Protein AF-A0A0R3W1J1-F1 (afdb_monomer)

Organism: Taenia asiatica (NCBI:txid60517)

pLDDT: mean 71.53, std 24.75, range [26.42, 97.94]

Structure (mmCIF, N/CA/C/O backbone):
data_AF-A0A0R3W1J1-F1
#
_entry.id   AF-A0A0R3W1J1-F1
#
loop_
_atom_site.group_PDB
_atom_site.id
_atom_site.type_symbol
_atom_site.label_atom_id
_atom_site.label_alt_id
_atom_site.label_comp_id
_atom_site.label_asym_id
_atom_site.label_entity_id
_atom_site.label_seq_id
_atom_site.pdbx_PDB_ins_code
_atom_site.Cartn_x
_atom_site.Cartn_y
_atom_site.Cartn_z
_atom_site.occupancy
_atom_site.B_iso_or_equiv
_atom_site.auth_seq_id
_atom_site.auth_comp_id
_atom_site.auth_asym_id
_atom_site.auth_atom_id
_atom_site.pdbx_PDB_model_num
ATOM 1 N N . MET A 1 1 ? 14.215 -22.847 14.459 1.00 39.62 1 MET A N 1
ATOM 2 C CA . MET A 1 1 ? 13.166 -22.000 13.856 1.00 39.62 1 MET A CA 1
ATOM 3 C C . MET A 1 1 ? 13.368 -20.618 14.447 1.00 39.62 1 MET A C 1
ATOM 5 O O . MET A 1 1 ? 13.130 -20.454 15.635 1.00 39.62 1 MET A O 1
ATOM 9 N N . ASN A 1 2 ? 13.991 -19.703 13.702 1.00 39.44 2 ASN A N 1
ATOM 10 C CA . ASN A 1 2 ? 14.317 -18.377 14.232 1.00 39.44 2 ASN A CA 1
ATOM 11 C C . ASN A 1 2 ? 13.026 -17.574 14.402 1.00 39.44 2 ASN A C 1
ATOM 13 O O . ASN A 1 2 ? 12.175 -17.580 13.518 1.00 39.44 2 ASN A O 1
ATOM 17 N N . ASP A 1 3 ? 12.888 -16.933 15.555 1.00 49.09 3 ASP A N 1
ATOM 18 C CA . ASP A 1 3 ? 11.735 -16.127 15.939 1.00 49.09 3 ASP A CA 1
ATOM 19 C C . ASP A 1 3 ? 11.663 -14.859 15.065 1.00 49.09 3 ASP A C 1
ATOM 21 O O . ASP A 1 3 ? 12.337 -13.860 15.322 1.00 49.09 3 ASP A O 1
ATOM 25 N N . VAL A 1 4 ? 10.890 -14.928 13.973 1.00 55.78 4 VAL A N 1
ATOM 26 C CA . VAL A 1 4 ? 10.741 -13.858 12.964 1.00 55.78 4 VAL A CA 1
ATOM 27 C C . VAL A 1 4 ? 10.132 -12.578 13.567 1.00 55.78 4 VAL A C 1
ATOM 29 O O . VAL A 1 4 ? 10.281 -11.496 13.006 1.00 55.78 4 VAL A O 1
ATOM 32 N N . THR A 1 5 ? 9.530 -12.653 14.759 1.00 57.12 5 THR A N 1
ATOM 33 C CA . THR A 1 5 ? 8.876 -11.516 15.440 1.00 57.12 5 THR A CA 1
ATOM 34 C C . THR A 1 5 ? 9.832 -10.392 15.868 1.00 57.12 5 THR A C 1
ATOM 36 O O . THR A 1 5 ? 9.395 -9.306 16.252 1.00 57.12 5 THR A O 1
ATOM 39 N N . ARG A 1 6 ? 11.152 -10.617 15.794 1.00 61.59 6 ARG A N 1
ATOM 40 C CA . ARG A 1 6 ? 12.184 -9.612 16.111 1.00 61.59 6 ARG A CA 1
ATOM 41 C C . ARG A 1 6 ? 12.738 -8.867 14.897 1.00 61.59 6 ARG A C 1
ATOM 43 O O . ARG A 1 6 ? 13.588 -7.999 15.079 1.00 61.59 6 ARG A O 1
ATOM 50 N N . VAL A 1 7 ? 12.291 -9.195 13.687 1.00 75.94 7 VAL A N 1
ATOM 51 C CA . VAL A 1 7 ? 12.808 -8.586 12.457 1.00 75.94 7 VAL A CA 1
ATOM 52 C C . VAL A 1 7 ? 12.150 -7.225 12.235 1.00 75.94 7 VAL A C 1
ATOM 54 O O . VAL A 1 7 ? 10.923 -7.114 12.200 1.00 75.94 7 VAL A O 1
ATOM 57 N N . GLU A 1 8 ? 12.971 -6.184 12.102 1.00 80.12 8 GLU A N 1
ATOM 58 C CA . GLU A 1 8 ? 12.504 -4.854 11.711 1.00 80.12 8 GLU A CA 1
ATOM 59 C C . GLU A 1 8 ? 12.170 -4.830 10.213 1.00 80.12 8 GLU A C 1
ATOM 61 O O . GLU A 1 8 ? 12.942 -5.299 9.376 1.00 80.12 8 GLU A O 1
ATOM 66 N N . VAL A 1 9 ? 10.991 -4.304 9.891 1.00 81.00 9 VAL A N 1
ATOM 67 C CA . VAL A 1 9 ? 10.415 -4.288 8.537 1.00 81.00 9 VAL A CA 1
ATOM 68 C C . VAL A 1 9 ? 10.623 -2.943 7.867 1.00 81.00 9 VAL A C 1
ATOM 70 O O . VAL A 1 9 ? 10.836 -2.879 6.665 1.00 81.00 9 VAL A O 1
ATOM 73 N N . GLY A 1 10 ? 10.528 -1.858 8.630 1.00 88.88 10 GLY A N 1
ATOM 74 C CA . GLY A 1 10 ? 10.570 -0.521 8.064 1.00 88.88 10 GLY A CA 1
ATOM 75 C C . GLY A 1 10 ? 10.242 0.556 9.080 1.00 88.88 10 GLY A C 1
ATOM 76 O O . GLY A 1 10 ? 10.049 0.285 10.263 1.00 88.88 10 GLY A O 1
ATOM 77 N N . GLU A 1 11 ? 10.178 1.791 8.611 1.00 92.81 11 GLU A N 1
ATOM 78 C CA . GLU A 1 11 ? 9.813 2.968 9.394 1.00 92.81 11 GLU A CA 1
ATOM 79 C C . GLU A 1 11 ? 8.416 3.452 8.997 1.00 92.81 11 GLU A C 1
ATOM 81 O O . GLU A 1 11 ? 8.127 3.634 7.812 1.00 92.81 11 GLU A O 1
ATOM 86 N N . ALA A 1 12 ? 7.544 3.683 9.978 1.00 93.19 12 ALA A N 1
ATOM 87 C CA . ALA A 1 12 ? 6.243 4.299 9.755 1.00 93.19 12 ALA A CA 1
ATOM 88 C C . ALA A 1 12 ? 6.421 5.791 9.448 1.00 93.19 12 ALA A C 1
ATOM 90 O O . ALA A 1 12 ? 6.565 6.623 10.345 1.00 93.19 12 ALA A O 1
ATOM 91 N N . VAL A 1 13 ? 6.419 6.147 8.166 1.00 91.75 13 VAL A N 1
ATOM 92 C CA . VAL A 1 13 ? 6.641 7.529 7.721 1.00 91.75 13 VAL A CA 1
ATOM 93 C C . VAL A 1 13 ? 5.376 8.374 7.802 1.00 91.75 13 VAL A C 1
ATOM 95 O O . VAL A 1 13 ? 5.479 9.583 8.002 1.00 91.75 13 VAL A O 1
ATOM 98 N N . VAL A 1 14 ? 4.196 7.756 7.700 1.00 91.94 14 VAL A N 1
ATOM 99 C CA . VAL A 1 14 ? 2.891 8.421 7.833 1.00 91.94 14 VAL A CA 1
ATOM 100 C C . VAL A 1 14 ? 1.944 7.516 8.607 1.00 91.94 14 VAL A C 1
ATOM 102 O O . VAL A 1 14 ? 1.889 6.316 8.341 1.00 91.94 14 VAL A O 1
ATOM 105 N N . ILE A 1 15 ? 1.222 8.101 9.562 1.00 93.06 15 ILE A N 1
ATOM 106 C CA . ILE A 1 15 ? 0.177 7.468 10.368 1.00 93.06 15 ILE A CA 1
ATOM 107 C C . ILE A 1 15 ? -0.882 8.540 10.632 1.00 93.06 15 ILE A C 1
ATOM 109 O O . ILE A 1 15 ? -0.626 9.465 11.403 1.00 93.06 15 ILE A O 1
ATOM 113 N N . GLU A 1 16 ? -2.039 8.441 9.984 1.00 93.12 16 GLU A N 1
ATOM 114 C CA . GLU A 1 16 ? -3.084 9.463 10.084 1.00 93.12 16 GLU A CA 1
ATOM 115 C C . GLU A 1 16 ? -4.492 8.915 9.822 1.00 93.12 16 GLU A C 1
ATOM 117 O O . GLU A 1 16 ? -4.685 7.853 9.222 1.00 93.12 16 GLU A O 1
ATOM 122 N N . GLN A 1 17 ? -5.487 9.677 10.267 1.00 92.38 17 GLN A N 1
ATOM 123 C CA . GLN A 1 17 ? -6.845 9.595 9.749 1.00 92.38 17 GLN A CA 1
ATOM 124 C C . GLN A 1 17 ? -6.930 10.491 8.507 1.00 92.38 17 GLN A C 1
ATOM 126 O O . GLN A 1 17 ? -6.444 11.616 8.521 1.00 92.38 17 GLN A O 1
ATOM 131 N N . VAL A 1 18 ? -7.521 9.985 7.429 1.00 88.81 18 VAL A N 1
ATOM 132 C CA . VAL A 1 18 ? -7.631 10.695 6.152 1.00 88.81 18 VAL A CA 1
ATOM 133 C C . VAL A 1 18 ? -8.716 11.759 6.250 1.00 88.81 18 VAL A C 1
ATOM 135 O O . VAL A 1 18 ? -9.884 11.446 6.491 1.00 88.81 18 VAL A O 1
ATOM 138 N N . GLU A 1 19 ? -8.336 13.004 5.980 1.00 83.00 19 GLU A N 1
ATOM 139 C CA . GLU A 1 19 ? -9.240 14.149 5.920 1.00 83.00 19 GLU A CA 1
ATOM 140 C C . GLU A 1 19 ? -9.410 14.609 4.467 1.00 83.00 19 GLU A C 1
ATOM 142 O O . GLU A 1 19 ? -8.445 14.756 3.716 1.00 83.00 19 GLU A O 1
ATOM 147 N N . GLU A 1 20 ? -10.659 14.795 4.034 1.00 77.56 20 GLU A N 1
ATOM 148 C CA . GLU A 1 20 ? -11.014 15.353 2.718 1.00 77.56 20 GLU A CA 1
ATOM 149 C C . GLU A 1 20 ? -10.370 14.655 1.498 1.00 77.56 20 GLU A C 1
ATOM 151 O O . GLU A 1 20 ? -10.230 15.242 0.426 1.00 77.56 20 GLU A O 1
ATOM 156 N N . GLY A 1 21 ? -9.966 13.387 1.638 1.00 77.06 21 GLY A N 1
ATOM 157 C CA . GLY A 1 21 ? -9.314 12.615 0.573 1.00 77.06 21 GLY A CA 1
ATOM 158 C C . GLY A 1 21 ? -7.862 13.014 0.281 1.00 77.06 21 GLY A C 1
ATOM 159 O O . GLY A 1 21 ? -7.318 12.584 -0.743 1.00 77.06 21 GLY A O 1
ATOM 160 N N . HIS A 1 22 ? -7.236 13.804 1.155 1.00 80.50 22 HIS A N 1
ATOM 161 C CA . HIS A 1 22 ? -5.816 14.135 1.096 1.00 80.50 22 HIS A CA 1
ATOM 162 C C . HIS A 1 22 ? -5.007 13.155 1.946 1.00 80.50 22 HIS A C 1
ATOM 164 O O . HIS A 1 22 ? -5.416 12.773 3.037 1.00 80.50 22 HIS A O 1
ATOM 170 N N . LEU A 1 23 ? -3.864 12.739 1.412 1.00 84.31 23 LEU A N 1
ATOM 171 C CA . LEU A 1 23 ? -2.933 11.806 2.028 1.00 84.31 23 LEU A CA 1
ATOM 172 C C . LEU A 1 23 ? -1.607 12.528 2.224 1.00 84.31 23 LEU A C 1
ATOM 174 O O . LEU A 1 23 ? -0.993 12.976 1.248 1.00 84.31 23 LEU A O 1
ATOM 178 N N . GLU A 1 24 ? -1.159 12.656 3.467 1.00 87.69 24 GLU A N 1
ATOM 179 C CA . GLU A 1 24 ? 0.140 13.242 3.759 1.00 87.69 24 GLU A CA 1
ATOM 180 C C . GLU A 1 24 ? 1.247 12.318 3.233 1.00 87.69 24 GLU A C 1
ATOM 182 O O . GLU A 1 24 ? 1.254 11.122 3.480 1.00 87.69 24 GLU A O 1
ATOM 187 N N . GLN A 1 25 ? 2.216 12.846 2.493 1.00 83.06 25 GLN A N 1
ATOM 188 C CA . GLN A 1 25 ? 3.439 12.119 2.140 1.00 83.06 25 GLN A CA 1
ATOM 189 C C . GLN A 1 25 ? 4.494 12.306 3.226 1.00 83.06 25 GLN A C 1
ATOM 191 O O . GLN A 1 25 ? 5.104 11.359 3.719 1.00 83.06 25 GLN A O 1
ATOM 196 N N . VAL A 1 26 ? 4.707 13.571 3.574 1.00 79.75 26 VAL A N 1
ATOM 197 C CA . VAL A 1 26 ? 5.490 14.046 4.707 1.00 79.75 26 VAL A CA 1
ATOM 198 C C . VAL A 1 26 ? 4.884 15.360 5.186 1.00 79.75 26 VAL A C 1
ATOM 200 O O . VAL A 1 26 ? 4.100 15.972 4.463 1.00 79.75 26 VAL A O 1
ATOM 203 N N . LYS A 1 27 ? 5.290 15.843 6.361 1.00 78.44 27 LYS A N 1
ATOM 204 C CA . LYS A 1 27 ? 4.741 17.077 6.929 1.00 78.44 27 LYS A CA 1
ATOM 205 C C . LYS A 1 27 ? 4.785 18.233 5.917 1.00 78.44 27 LYS A C 1
ATOM 207 O O . LYS A 1 27 ? 5.863 18.689 5.542 1.00 78.44 27 LYS A O 1
ATOM 212 N N . GLY A 1 28 ? 3.608 18.712 5.511 1.00 74.31 28 GLY A N 1
ATOM 213 C CA . GLY A 1 28 ? 3.444 19.828 4.570 1.00 74.31 28 GLY A CA 1
ATOM 214 C C . GLY A 1 28 ? 3.422 19.459 3.080 1.00 74.31 28 GLY A C 1
ATOM 215 O O . GLY A 1 28 ? 3.222 20.349 2.257 1.00 74.31 28 GLY A O 1
ATOM 216 N N . LEU A 1 29 ? 3.584 18.182 2.717 1.00 79.50 29 LEU A N 1
ATOM 217 C CA . LEU A 1 29 ? 3.411 17.680 1.351 1.00 79.50 29 LEU A CA 1
ATOM 218 C C . LEU A 1 29 ? 2.366 16.569 1.339 1.00 79.50 29 LEU A C 1
ATOM 220 O O . LEU A 1 29 ? 2.526 15.561 2.021 1.00 79.50 29 LEU A O 1
ATOM 224 N N . ALA A 1 30 ? 1.328 16.736 0.527 1.00 82.38 30 ALA A N 1
ATOM 225 C CA . ALA A 1 30 ? 0.237 15.782 0.395 1.00 82.38 30 ALA A CA 1
ATOM 226 C C . ALA A 1 30 ? -0.089 15.505 -1.076 1.00 82.38 30 ALA A C 1
ATOM 228 O O . ALA A 1 30 ? 0.175 16.323 -1.964 1.00 82.38 30 ALA A O 1
ATOM 229 N N . TYR A 1 31 ? -0.701 14.350 -1.311 1.00 81.75 31 TYR A N 1
ATOM 230 C CA . TYR A 1 31 ? -1.267 13.923 -2.588 1.00 81.75 31 TYR A CA 1
ATOM 231 C C . TYR A 1 31 ? -2.696 13.418 -2.368 1.00 81.75 31 TYR A C 1
ATOM 233 O O . TYR A 1 31 ? -3.143 13.249 -1.238 1.00 81.75 31 TYR A O 1
ATOM 241 N N . THR A 1 32 ? -3.457 13.212 -3.439 1.00 83.75 32 THR A N 1
ATOM 242 C CA . THR A 1 32 ? -4.867 12.826 -3.309 1.00 83.75 32 THR A CA 1
ATOM 243 C C . THR A 1 32 ? -5.042 11.313 -3.324 1.00 83.75 32 THR A C 1
ATOM 245 O O . THR A 1 32 ? -4.310 10.580 -3.997 1.00 83.75 32 THR A O 1
ATOM 248 N N . LEU A 1 33 ? -6.088 10.841 -2.648 1.00 84.62 33 LEU A N 1
ATOM 249 C CA . LEU A 1 33 ? -6.517 9.446 -2.693 1.00 84.62 33 LEU A CA 1
ATOM 250 C C . LEU A 1 33 ? -6.769 8.977 -4.133 1.00 84.62 33 LEU A C 1
ATOM 252 O O . LEU A 1 33 ? -6.395 7.866 -4.502 1.00 84.62 33 LEU A O 1
ATOM 256 N N . ARG A 1 34 ? -7.345 9.853 -4.969 1.00 84.31 34 ARG A N 1
ATOM 257 C CA . ARG A 1 34 ? -7.571 9.593 -6.396 1.00 84.31 34 ARG A CA 1
ATOM 258 C C . ARG A 1 34 ? -6.264 9.475 -7.179 1.00 84.31 34 ARG A C 1
ATOM 260 O O . ARG A 1 34 ? -6.188 8.624 -8.057 1.00 84.31 34 ARG A O 1
ATOM 267 N N . ALA A 1 35 ? -5.243 10.276 -6.877 1.00 82.62 35 ALA A N 1
ATOM 268 C CA . ALA A 1 35 ? -3.940 10.152 -7.529 1.00 82.62 35 ALA A CA 1
ATOM 269 C C . ALA A 1 35 ? -3.250 8.827 -7.169 1.00 82.62 35 ALA A C 1
ATOM 271 O O . ALA A 1 35 ? -2.653 8.198 -8.041 1.00 82.62 35 ALA A O 1
ATOM 272 N N . LEU A 1 36 ? -3.377 8.367 -5.917 1.00 90.88 36 LEU A N 1
ATOM 273 C CA . LEU A 1 36 ? -2.778 7.110 -5.463 1.00 90.88 36 LEU A CA 1
ATOM 274 C C . LEU A 1 36 ? -3.545 5.878 -5.965 1.00 90.88 36 LEU A C 1
ATOM 276 O O . LEU A 1 36 ? -2.943 4.967 -6.529 1.00 90.88 36 LEU A O 1
ATOM 280 N N . LEU A 1 37 ? -4.862 5.830 -5.772 1.00 91.00 37 LEU A N 1
ATOM 281 C CA . LEU A 1 37 ? -5.674 4.638 -6.047 1.00 91.00 37 LEU A CA 1
ATOM 282 C C . LEU A 1 37 ? -6.317 4.646 -7.438 1.00 91.00 37 LEU A C 1
ATOM 284 O O . LEU A 1 37 ? -6.810 3.614 -7.890 1.00 91.00 37 LEU A O 1
ATOM 288 N N . GLY A 1 38 ? -6.308 5.783 -8.134 1.00 86.06 38 GLY A N 1
ATOM 289 C CA . GLY A 1 38 ? -7.099 6.015 -9.342 1.00 86.06 38 GLY A CA 1
ATOM 290 C C . GLY A 1 38 ? -8.598 6.194 -9.036 1.00 86.06 38 GLY A C 1
ATOM 291 O O . GLY A 1 38 ? -9.025 6.077 -7.885 1.00 86.06 38 GLY A O 1
ATOM 292 N N . PRO A 1 39 ? -9.430 6.467 -10.055 1.00 81.31 39 PRO A N 1
ATOM 293 C CA . PRO A 1 39 ? -10.886 6.540 -9.906 1.00 81.31 39 PRO A CA 1
ATOM 294 C C . PRO A 1 39 ? -11.457 5.196 -9.440 1.00 81.31 39 PRO A C 1
ATOM 296 O O . PRO A 1 39 ? -11.143 4.158 -10.029 1.00 81.31 39 PRO A O 1
ATOM 299 N N . HIS A 1 40 ? -12.265 5.176 -8.379 1.00 75.62 40 HIS A N 1
ATOM 300 C CA . HIS A 1 40 ? -12.803 3.923 -7.848 1.00 75.62 40 HIS A CA 1
ATOM 301 C C . HIS A 1 40 ? -14.181 4.104 -7.201 1.00 75.62 40 HIS A C 1
ATOM 303 O O . HIS A 1 40 ? -14.338 4.781 -6.183 1.00 75.62 40 HIS A O 1
ATOM 309 N N . GLY A 1 41 ? -15.185 3.405 -7.740 1.00 68.06 41 GLY A N 1
ATOM 310 C CA . GLY A 1 41 ? -16.596 3.596 -7.388 1.00 68.06 41 GLY A CA 1
ATOM 311 C C . GLY A 1 41 ? -16.980 3.278 -5.935 1.00 68.06 41 GLY A C 1
ATOM 312 O O . GLY A 1 41 ? -18.063 3.667 -5.498 1.00 68.06 41 GLY A O 1
ATOM 313 N N . ARG A 1 42 ? -16.138 2.575 -5.157 1.00 70.50 42 ARG A N 1
ATOM 314 C CA . ARG A 1 42 ? -16.365 2.394 -3.701 1.00 70.50 42 ARG A CA 1
ATOM 315 C C . ARG A 1 42 ? -16.012 3.636 -2.883 1.00 70.50 42 ARG A C 1
ATOM 317 O O . ARG A 1 42 ? -16.561 3.809 -1.801 1.00 70.50 42 ARG A O 1
ATOM 324 N N . LEU A 1 43 ? -15.123 4.475 -3.407 1.00 65.81 43 LEU A N 1
ATOM 325 C CA . LEU A 1 43 ? -14.722 5.741 -2.798 1.00 65.81 43 LEU A CA 1
ATOM 326 C C . LEU A 1 43 ? -15.592 6.899 -3.304 1.00 65.81 43 LEU A C 1
ATOM 328 O O . LEU A 1 43 ? -15.790 7.865 -2.584 1.00 65.81 43 LEU A O 1
ATOM 332 N N . GLU A 1 44 ? -16.172 6.772 -4.502 1.00 57.38 44 GLU A N 1
ATOM 333 C CA . GLU A 1 44 ? -17.059 7.788 -5.090 1.00 57.38 44 GLU A CA 1
ATOM 334 C C . GLU A 1 44 ? -18.515 7.693 -4.602 1.00 57.38 44 GLU A C 1
ATOM 336 O O . GLU A 1 44 ? -19.196 8.710 -4.509 1.00 57.38 44 GLU A O 1
ATOM 341 N N . ARG A 1 45 ? -19.016 6.489 -4.274 1.00 47.41 45 ARG A N 1
ATOM 342 C CA . ARG A 1 45 ? -20.419 6.286 -3.851 1.00 47.41 45 ARG A CA 1
ATOM 343 C C . ARG A 1 45 ? -20.723 6.691 -2.411 1.00 47.41 45 ARG A C 1
ATOM 345 O O . ARG A 1 45 ? -21.894 6.801 -2.056 1.00 47.41 45 ARG A O 1
ATOM 352 N N . ARG A 1 46 ? -19.710 6.895 -1.567 1.00 48.09 46 ARG A N 1
ATOM 353 C CA . ARG A 1 46 ? -19.928 7.341 -0.189 1.00 48.09 46 ARG A CA 1
ATOM 354 C C . ARG A 1 46 ? -19.875 8.865 -0.143 1.00 48.09 46 ARG A C 1
ATOM 356 O O . ARG A 1 46 ? -18.813 9.434 0.057 1.00 48.09 46 ARG A O 1
ATOM 363 N N . HIS A 1 47 ? -21.042 9.503 -0.237 1.00 39.62 47 HIS A N 1
ATOM 364 C CA . HIS A 1 47 ? -21.243 10.898 0.191 1.00 39.62 47 HIS A CA 1
ATOM 365 C C . HIS A 1 47 ? -20.925 11.128 1.689 1.00 39.62 47 HIS A C 1
ATOM 367 O O . HIS A 1 47 ? -20.935 12.269 2.140 1.00 39.62 47 HIS A O 1
ATOM 373 N N . ASP A 1 48 ? -20.641 10.050 2.429 1.00 36.47 48 ASP A N 1
ATOM 374 C CA . ASP A 1 48 ? -20.381 10.003 3.872 1.00 36.47 48 ASP A CA 1
ATOM 375 C C . ASP A 1 48 ? -18.893 9.794 4.233 1.00 36.47 48 ASP A C 1
ATOM 377 O O . ASP A 1 48 ? -18.485 9.901 5.383 1.00 36.47 48 ASP A O 1
ATOM 381 N N . LEU A 1 49 ? -18.039 9.542 3.235 1.00 42.94 49 LEU A N 1
ATOM 382 C CA . LEU A 1 49 ? -16.614 9.841 3.359 1.00 42.94 49 LEU A CA 1
ATOM 383 C C . LEU A 1 49 ? -16.491 11.263 2.832 1.00 42.94 49 LEU A C 1
ATOM 385 O O . LEU A 1 49 ? -16.833 11.502 1.678 1.00 42.94 49 LEU A O 1
ATOM 389 N N . SER A 1 50 ? -16.072 12.215 3.656 1.00 35.53 50 SER A N 1
ATOM 390 C CA . SER A 1 50 ? -16.028 13.651 3.357 1.00 35.53 50 SER A CA 1
ATOM 391 C C . SER A 1 50 ? -15.041 14.048 2.243 1.00 35.53 50 SER A C 1
ATOM 393 O O . SER A 1 50 ? -14.377 15.070 2.331 1.00 35.53 50 SER A O 1
ATOM 395 N N . VAL A 1 51 ? -14.957 13.306 1.140 1.00 38.00 51 VAL A N 1
ATOM 396 C CA . VAL A 1 51 ? -14.295 13.716 -0.097 1.00 38.00 51 VAL A CA 1
ATOM 397 C C . VAL A 1 51 ? -15.226 14.689 -0.824 1.00 38.00 51 VAL A C 1
ATOM 399 O O . VAL A 1 51 ? -15.807 14.399 -1.872 1.00 38.00 51 VAL A O 1
ATOM 402 N N . ARG A 1 52 ? -15.419 15.879 -0.245 1.00 30.62 52 ARG A N 1
ATOM 403 C CA . ARG A 1 52 ? -15.920 17.016 -1.021 1.00 30.62 52 ARG A CA 1
ATOM 404 C C . ARG A 1 52 ? -14.920 17.242 -2.156 1.00 30.62 52 ARG A C 1
ATOM 406 O O . ARG A 1 52 ? -13.716 17.166 -1.940 1.00 30.62 52 ARG A O 1
ATOM 413 N N . ARG A 1 53 ? -15.399 17.496 -3.381 1.00 33.50 53 ARG A N 1
ATOM 414 C CA . ARG A 1 53 ? -14.529 17.998 -4.457 1.00 33.50 53 ARG A CA 1
ATOM 415 C C . ARG A 1 53 ? -13.877 19.281 -3.948 1.00 33.50 53 ARG A C 1
ATOM 417 O O . ARG A 1 53 ? -14.543 20.311 -3.882 1.00 33.50 53 ARG A O 1
ATOM 424 N N . VAL A 1 54 ? -12.607 19.208 -3.577 1.00 30.19 54 VAL A N 1
ATOM 425 C CA . VAL A 1 54 ? -11.806 20.368 -3.194 1.00 30.19 54 VAL A CA 1
ATOM 426 C C . VAL A 1 54 ? -10.826 20.651 -4.322 1.00 30.19 54 VAL A C 1
ATOM 428 O O . VAL A 1 54 ? -10.253 19.741 -4.921 1.00 30.19 54 VAL A O 1
ATOM 431 N N . ALA A 1 55 ? -10.708 21.935 -4.651 1.00 27.97 55 ALA A N 1
ATOM 432 C CA . ALA A 1 55 ? -9.813 22.445 -5.670 1.00 27.97 55 ALA A CA 1
ATOM 433 C C . ALA A 1 55 ? -8.366 22.056 -5.336 1.00 27.97 55 ALA A C 1
ATOM 435 O O . ALA A 1 55 ? -7.786 22.535 -4.365 1.00 27.97 55 ALA A O 1
ATOM 436 N N . THR A 1 56 ? -7.784 21.185 -6.153 1.00 32.72 56 THR A N 1
ATOM 437 C CA . THR A 1 56 ? -6.357 20.876 -6.111 1.00 32.72 56 THR A CA 1
ATOM 438 C C . THR A 1 56 ? -5.559 22.138 -6.433 1.00 32.72 56 THR A C 1
ATOM 440 O O . THR A 1 56 ? -5.843 22.810 -7.429 1.00 32.72 56 THR A O 1
ATOM 443 N N . LEU A 1 57 ? -4.509 22.432 -5.660 1.00 28.89 57 LEU A N 1
ATOM 444 C CA . LEU A 1 57 ? -3.394 23.213 -6.199 1.00 28.89 57 LEU A CA 1
ATOM 445 C C . LEU A 1 57 ? -2.884 22.456 -7.433 1.00 28.89 57 LEU A C 1
ATOM 447 O O . LEU A 1 57 ? -2.596 21.264 -7.306 1.00 28.89 57 LEU A O 1
ATOM 451 N N . PRO A 1 58 ? -2.811 23.086 -8.616 1.00 28.94 58 PRO A N 1
ATOM 452 C CA . PRO A 1 58 ? -2.501 22.371 -9.841 1.00 28.94 58 PRO A CA 1
ATOM 453 C C . PRO A 1 58 ? -1.084 21.812 -9.749 1.00 28.94 58 PRO A C 1
ATOM 455 O O . PRO A 1 58 ? -0.096 22.545 -9.850 1.00 28.94 58 PRO A O 1
ATOM 458 N N . SER A 1 59 ? -0.972 20.497 -9.567 1.00 32.94 59 SER A N 1
ATOM 459 C CA . SER A 1 59 ? 0.266 19.820 -9.905 1.00 32.94 59 SER A CA 1
ATOM 460 C C . SER A 1 59 ? 0.382 19.844 -11.431 1.00 32.94 59 SER A C 1
ATOM 462 O O . SER A 1 59 ? -0.605 19.682 -12.149 1.00 32.94 59 SER A O 1
ATOM 464 N N . ARG A 1 60 ? 1.595 20.031 -11.964 1.00 31.69 60 ARG A N 1
ATOM 465 C CA . ARG A 1 60 ? 1.858 19.925 -13.414 1.00 31.69 60 ARG A CA 1
ATOM 466 C C . ARG A 1 60 ? 1.382 18.592 -14.019 1.00 31.69 60 ARG A C 1
ATOM 468 O O . ARG A 1 60 ? 1.251 18.502 -15.233 1.00 31.69 60 ARG A O 1
ATOM 475 N N . LEU A 1 61 ? 1.147 17.577 -13.184 1.00 35.66 61 LEU A N 1
ATOM 476 C CA . LEU A 1 61 ? 0.629 16.271 -13.571 1.00 35.66 61 LEU A CA 1
ATOM 477 C C . LEU A 1 61 ? -0.895 16.305 -13.797 1.00 35.66 61 LEU A C 1
ATOM 479 O O . LEU A 1 61 ? -1.354 15.738 -14.780 1.00 35.66 61 LEU A O 1
ATOM 483 N N . ASP A 1 62 ? -1.661 17.042 -12.982 1.00 34.06 62 ASP A N 1
ATOM 484 C CA . ASP A 1 62 ? -3.115 17.226 -13.167 1.00 34.06 62 ASP A CA 1
ATOM 485 C C . ASP A 1 62 ? -3.453 17.972 -14.461 1.00 34.06 62 ASP A C 1
ATOM 487 O O . ASP A 1 62 ? -4.512 17.773 -15.051 1.00 34.06 62 ASP A O 1
ATOM 491 N N . THR A 1 63 ? -2.540 18.828 -14.931 1.00 35.50 63 THR A N 1
ATOM 492 C CA . THR A 1 63 ? -2.735 19.583 -16.177 1.00 35.50 63 THR A CA 1
ATOM 493 C C . THR A 1 63 ? -2.677 18.685 -17.417 1.00 35.50 63 THR A C 1
ATOM 495 O O . THR A 1 63 ? -3.278 19.029 -18.426 1.00 35.50 63 THR A O 1
ATOM 498 N N . LEU A 1 64 ? -2.000 17.531 -17.345 1.00 32.34 64 LEU A N 1
ATOM 499 C CA . LEU A 1 64 ? -1.836 16.610 -18.477 1.00 32.34 64 LEU A CA 1
ATOM 500 C C . LEU A 1 64 ? -3.002 15.621 -18.644 1.00 32.34 64 LEU A C 1
ATOM 502 O O . LEU A 1 64 ? -3.131 15.032 -19.707 1.00 32.34 64 LEU A O 1
ATOM 506 N N . TYR A 1 65 ? -3.855 15.450 -17.629 1.00 31.39 65 TYR A N 1
ATOM 507 C CA . TYR A 1 65 ? -5.010 14.535 -17.665 1.00 31.39 65 TYR A CA 1
ATOM 508 C C . TYR A 1 65 ? -6.358 15.255 -17.825 1.00 31.39 65 TYR A C 1
ATOM 510 O O . TYR A 1 65 ? -7.417 14.643 -17.705 1.00 31.39 65 TYR A O 1
ATOM 518 N N . ARG A 1 66 ? -6.339 16.574 -18.050 1.00 37.81 66 ARG A N 1
ATOM 519 C CA . ARG A 1 66 ? -7.545 17.409 -18.114 1.00 37.81 66 ARG A CA 1
ATOM 520 C C . ARG A 1 66 ? -8.222 17.399 -19.496 1.00 37.81 66 ARG A C 1
ATOM 522 O O . ARG A 1 66 ? -9.339 17.890 -19.597 1.00 37.81 66 ARG A O 1
ATOM 529 N N . GLU A 1 67 ? -7.587 16.861 -20.538 1.00 30.80 67 GLU A N 1
ATOM 530 C CA . GLU A 1 67 ? -8.059 17.034 -21.924 1.00 30.80 67 GLU A CA 1
ATOM 531 C C . GLU A 1 67 ? -9.170 16.060 -22.377 1.00 30.80 67 GLU A C 1
ATOM 533 O O . GLU A 1 67 ? -9.838 16.369 -23.357 1.00 30.80 67 GLU A O 1
ATOM 538 N N . ASP A 1 68 ? -9.480 14.982 -21.640 1.00 29.75 68 ASP A N 1
ATOM 539 C CA . ASP A 1 68 ? -10.399 13.928 -22.134 1.00 29.75 68 ASP A CA 1
ATOM 540 C C . ASP A 1 68 ? -11.726 13.751 -21.362 1.00 29.75 68 ASP A C 1
ATOM 542 O O . ASP A 1 68 ? -12.439 12.768 -21.568 1.00 29.75 68 ASP A O 1
ATOM 546 N N . ALA A 1 69 ? -12.113 14.671 -20.471 1.00 38.81 69 ALA A N 1
ATOM 547 C CA . ALA A 1 69 ? -13.284 14.461 -19.605 1.00 38.81 69 ALA A CA 1
ATOM 548 C C . ALA A 1 69 ? -14.253 15.652 -19.519 1.00 38.81 69 ALA A C 1
ATOM 550 O O . ALA A 1 69 ? -14.578 16.111 -18.426 1.00 38.81 69 ALA A O 1
ATOM 551 N N . GLU A 1 70 ? -14.777 16.112 -20.658 1.00 32.69 70 GLU A N 1
ATOM 552 C CA . GLU A 1 70 ? -15.989 16.946 -20.704 1.00 32.69 70 GLU A CA 1
ATOM 553 C C . GLU A 1 70 ? -16.964 16.434 -21.778 1.00 32.69 70 GLU A C 1
ATOM 555 O O . GLU A 1 70 ? -16.927 16.858 -22.929 1.00 32.69 70 GLU A O 1
ATOM 560 N N . VAL A 1 71 ? -17.877 15.535 -21.390 1.00 30.88 71 VAL A N 1
ATOM 561 C CA . VAL A 1 71 ? -19.178 15.365 -22.062 1.00 30.88 71 VAL A CA 1
ATOM 562 C C . VAL A 1 71 ? -20.248 15.151 -20.987 1.00 30.88 71 VAL A C 1
ATOM 564 O O . VAL A 1 71 ? -20.451 14.044 -20.491 1.00 30.88 71 VAL A O 1
ATOM 567 N N . GLU A 1 72 ? -20.932 16.232 -20.609 1.00 34.38 72 GLU A N 1
ATOM 568 C CA . GLU A 1 72 ? -22.197 16.175 -19.874 1.00 34.38 72 GLU A CA 1
ATOM 569 C C . GLU A 1 72 ? -23.338 15.877 -20.856 1.00 34.38 72 GLU A C 1
ATOM 571 O O . GLU A 1 72 ? -23.574 16.633 -21.797 1.00 34.38 72 GLU A O 1
ATOM 576 N N . VAL A 1 73 ? -24.101 14.808 -20.614 1.00 31.19 73 VAL A N 1
ATOM 577 C CA . VAL A 1 73 ? -25.452 14.665 -21.173 1.00 31.19 73 VAL A CA 1
ATOM 578 C C . VAL A 1 73 ? -26.417 14.489 -20.011 1.00 31.19 73 VAL A C 1
ATOM 580 O O . VAL A 1 73 ? -26.411 13.477 -19.312 1.00 31.19 73 VAL A O 1
ATOM 583 N N . GLY A 1 74 ? -27.227 15.525 -19.794 1.00 34.69 74 GLY A N 1
ATOM 584 C CA . GLY A 1 74 ? -28.267 15.563 -18.779 1.00 34.69 74 GLY A CA 1
ATOM 585 C C . GLY A 1 74 ? -29.369 14.540 -19.047 1.00 34.69 74 GLY A C 1
ATOM 586 O O . GLY A 1 74 ? -29.952 14.492 -20.128 1.00 34.69 74 GLY A O 1
ATOM 587 N N . GLY A 1 75 ? -29.687 13.755 -18.022 1.00 28.67 75 GLY A N 1
ATOM 588 C CA . GLY A 1 75 ? -30.827 12.850 -17.994 1.00 28.67 75 GLY A CA 1
ATOM 589 C C . GLY A 1 75 ? -31.374 12.763 -16.576 1.00 28.67 75 GLY A C 1
ATOM 590 O O . GLY A 1 75 ? -30.768 12.149 -15.704 1.00 28.67 75 GLY A O 1
ATOM 591 N N . SER A 1 76 ? -32.516 13.409 -16.341 1.00 37.00 76 SER A N 1
ATOM 592 C CA . SER A 1 76 ? -33.274 13.310 -15.093 1.00 37.00 76 SER A CA 1
ATOM 593 C C . SER A 1 76 ? -33.705 11.857 -14.870 1.00 37.00 76 SER A C 1
ATOM 595 O O . SER A 1 76 ? -34.477 11.315 -15.661 1.00 37.00 76 SER A O 1
ATOM 597 N N . SER A 1 77 ? -33.220 11.215 -13.804 1.00 29.95 77 SER A N 1
ATOM 598 C CA . SER A 1 77 ? -33.763 9.940 -13.330 1.00 29.95 77 SER A CA 1
ATOM 599 C C . SER A 1 77 ? -34.019 10.021 -11.827 1.00 29.95 77 SER A C 1
ATOM 601 O O . SER A 1 77 ? -33.174 10.453 -11.046 1.00 29.95 77 SER A O 1
ATOM 603 N N . ARG A 1 78 ? -35.256 9.690 -11.448 1.00 29.72 78 ARG A N 1
ATOM 604 C CA . ARG A 1 78 ? -35.751 9.672 -10.070 1.00 29.72 78 ARG A CA 1
ATOM 605 C C . ARG A 1 78 ? -34.913 8.716 -9.221 1.00 29.72 78 ARG A C 1
ATOM 607 O O . ARG A 1 78 ? -34.820 7.534 -9.541 1.00 29.72 78 ARG A O 1
ATOM 614 N N . SER A 1 79 ? -34.384 9.221 -8.113 1.00 29.56 79 SER A N 1
ATOM 615 C CA . SER A 1 79 ? -33.751 8.430 -7.060 1.00 29.56 79 SER A CA 1
ATOM 616 C C . SER A 1 79 ? -34.758 7.433 -6.461 1.00 29.56 79 SER A C 1
ATOM 618 O O . SER A 1 79 ? -35.887 7.840 -6.162 1.00 29.56 79 SER A O 1
ATOM 620 N N . PRO A 1 80 ? -34.399 6.154 -6.250 1.00 33.72 80 PRO A N 1
A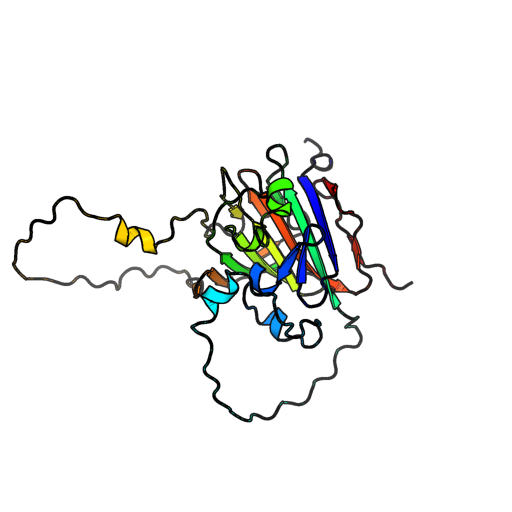TOM 621 C CA . PRO A 1 80 ? -35.195 5.266 -5.409 1.00 33.72 80 PRO A CA 1
ATOM 622 C C . PRO A 1 80 ? -35.092 5.704 -3.933 1.00 33.72 80 PRO A C 1
ATOM 624 O O . PRO A 1 80 ? -34.129 6.385 -3.564 1.00 33.72 80 PRO A O 1
ATOM 627 N N . PRO A 1 81 ? -36.081 5.358 -3.087 1.00 31.69 81 PRO A N 1
ATOM 628 C CA . PRO A 1 81 ? -36.109 5.783 -1.692 1.00 31.69 81 PRO A CA 1
ATOM 629 C C . PRO A 1 81 ? -34.922 5.192 -0.926 1.00 31.69 81 PRO A C 1
ATOM 631 O O . PRO A 1 81 ? -34.586 4.018 -1.092 1.00 31.69 81 PRO A O 1
ATOM 634 N N . ALA A 1 82 ? -34.291 6.029 -0.102 1.00 36.56 82 ALA A N 1
ATOM 635 C CA . ALA A 1 82 ? -33.207 5.643 0.787 1.00 36.56 82 ALA A CA 1
ATOM 636 C C . ALA A 1 82 ? -33.667 4.492 1.695 1.00 36.56 82 ALA A C 1
ATOM 638 O O . ALA A 1 82 ? -34.637 4.638 2.436 1.00 36.56 82 ALA A O 1
ATOM 639 N N . GLN A 1 83 ? -32.988 3.347 1.615 1.00 40.31 83 GLN A N 1
ATOM 640 C CA . GLN A 1 83 ? -33.098 2.321 2.646 1.00 40.31 83 GLN A CA 1
ATOM 641 C C . GLN A 1 83 ? -32.445 2.879 3.915 1.00 40.31 83 GLN A C 1
ATOM 643 O O . GLN A 1 83 ? -31.294 3.313 3.868 1.00 40.31 83 GLN A O 1
ATOM 648 N N . GLU A 1 84 ? -33.205 2.916 5.010 1.00 38.72 84 GLU A N 1
ATOM 649 C CA . GLU A 1 84 ? -32.724 3.286 6.343 1.00 38.72 84 GLU A CA 1
ATOM 650 C C . GLU A 1 84 ? -31.499 2.433 6.699 1.00 38.72 84 GLU A C 1
ATOM 652 O O . GLU A 1 84 ? -31.536 1.204 6.616 1.00 38.72 84 GLU A O 1
ATOM 657 N N . GLY A 1 85 ? -30.388 3.108 7.003 1.00 40.44 85 GLY A N 1
ATOM 658 C CA . GLY A 1 85 ? -29.114 2.478 7.327 1.00 40.44 85 GLY A CA 1
ATOM 659 C C . GLY A 1 85 ? -29.178 1.701 8.640 1.00 40.44 85 GLY A C 1
ATOM 660 O O . GLY A 1 85 ? -29.862 2.100 9.580 1.00 40.44 85 GLY A O 1
ATOM 661 N N . ASP A 1 86 ? -28.449 0.589 8.675 1.00 40.94 86 ASP A N 1
ATOM 662 C CA . ASP A 1 86 ? -28.244 -0.253 9.852 1.00 40.94 86 ASP A CA 1
ATOM 663 C C . ASP A 1 86 ? -27.669 0.587 11.020 1.00 40.94 86 ASP A C 1
ATOM 665 O O . ASP A 1 86 ? -26.675 1.291 10.810 1.00 40.94 86 ASP A O 1
ATOM 669 N N . PRO A 1 87 ? -28.261 0.559 12.231 1.00 41.75 87 PRO A N 1
ATOM 670 C CA . PRO A 1 87 ? -27.819 1.351 13.387 1.00 41.75 87 PRO A CA 1
ATOM 671 C C . PRO A 1 87 ? -26.384 1.074 13.881 1.00 41.75 87 PRO A C 1
ATOM 673 O O . PRO A 1 87 ? -25.918 1.795 14.760 1.00 41.75 87 PRO A O 1
ATOM 676 N N . ASP A 1 88 ? -25.679 0.083 13.321 1.00 46.28 88 ASP A N 1
ATOM 677 C CA . ASP A 1 88 ? -24.271 -0.242 13.615 1.00 46.28 88 ASP A CA 1
ATOM 678 C C . ASP A 1 88 ? -23.259 0.383 12.614 1.00 46.28 88 ASP A C 1
ATOM 680 O O . ASP A 1 88 ? -22.057 0.113 12.661 1.00 46.28 88 ASP A O 1
ATOM 684 N N . GLU A 1 89 ? -23.698 1.260 11.695 1.00 52.81 89 GLU A N 1
ATOM 685 C CA . GLU A 1 89 ? -22.801 2.164 10.940 1.00 52.81 89 GLU A CA 1
ATOM 686 C C . GLU A 1 89 ? -22.280 3.280 11.867 1.00 52.81 89 GLU A C 1
ATOM 688 O O . GLU A 1 89 ? -22.557 4.468 11.697 1.00 52.81 89 GLU A O 1
ATOM 693 N N . ALA A 1 90 ? -21.491 2.902 12.877 1.00 54.81 90 ALA A N 1
ATOM 694 C CA . ALA A 1 90 ? -20.590 3.836 13.536 1.00 54.81 90 ALA A CA 1
ATOM 695 C C . ALA A 1 90 ? -19.783 4.551 12.446 1.00 54.81 90 ALA A C 1
ATOM 697 O O . ALA A 1 90 ? -19.194 3.871 11.605 1.00 54.81 90 ALA A O 1
ATOM 698 N N . ALA A 1 91 ? -19.770 5.890 12.448 1.00 66.69 91 ALA A N 1
ATOM 699 C CA . ALA A 1 91 ? -19.133 6.701 11.409 1.00 66.69 91 ALA A CA 1
ATOM 700 C C . ALA A 1 91 ? -17.752 6.129 11.039 1.00 66.69 91 ALA A C 1
ATOM 702 O O . ALA A 1 91 ? -16.807 6.158 11.835 1.00 66.69 91 ALA A O 1
ATOM 703 N N . LYS A 1 92 ? -17.659 5.525 9.850 1.00 79.88 92 LYS A N 1
ATOM 704 C CA . LYS A 1 92 ? -16.437 4.865 9.386 1.00 79.88 92 LYS A CA 1
ATOM 705 C C . LYS A 1 92 ? -15.504 5.918 8.820 1.00 79.88 92 LYS A C 1
ATOM 707 O O . LYS A 1 92 ? -15.831 6.595 7.847 1.00 79.88 92 LYS A O 1
ATOM 712 N N . CYS A 1 93 ? -14.320 6.018 9.398 1.00 88.88 93 CYS A N 1
ATOM 713 C CA . CYS A 1 93 ? -13.264 6.898 8.930 1.00 88.88 93 CYS A CA 1
ATOM 714 C C . CYS A 1 93 ? -12.284 6.119 8.048 1.00 88.88 93 CYS A C 1
ATOM 716 O O . CYS A 1 93 ? -12.122 4.905 8.190 1.00 88.88 93 CYS A O 1
ATOM 718 N N . LEU A 1 94 ? -11.626 6.818 7.125 1.00 92.06 94 LEU A N 1
ATOM 719 C CA . LEU A 1 94 ? -10.486 6.273 6.395 1.00 92.06 94 LEU A CA 1
ATOM 720 C C . LEU A 1 94 ? -9.205 6.574 7.163 1.00 92.06 94 LEU A C 1
ATOM 722 O O . LEU A 1 94 ? -9.034 7.669 7.687 1.00 92.06 94 LEU A O 1
ATOM 726 N N . TYR A 1 95 ? -8.294 5.615 7.182 1.00 94.38 95 TYR A N 1
ATOM 727 C CA . TYR A 1 95 ? -6.984 5.734 7.801 1.00 94.38 95 TYR A CA 1
ATOM 728 C C . TYR A 1 95 ? -5.901 5.451 6.770 1.00 94.38 95 TYR A C 1
ATOM 730 O O . TYR A 1 95 ? -6.088 4.630 5.866 1.00 94.38 95 TYR A O 1
ATOM 738 N N . HIS A 1 96 ? -4.774 6.138 6.921 1.00 95.06 96 HIS A N 1
ATOM 739 C CA . HIS A 1 96 ? -3.624 6.056 6.041 1.00 95.06 96 HIS A CA 1
ATOM 740 C C . HIS A 1 96 ? -2.365 5.742 6.848 1.00 95.06 96 HIS A C 1
ATOM 742 O O . HIS A 1 96 ? -2.059 6.380 7.857 1.00 95.06 96 HIS A O 1
ATOM 748 N N . CYS A 1 97 ? -1.635 4.727 6.396 1.00 95.75 97 CYS A N 1
ATOM 749 C CA . CYS A 1 97 ? -0.339 4.353 6.937 1.00 95.75 97 CYS A CA 1
ATOM 750 C C . CYS A 1 97 ? 0.642 4.123 5.789 1.00 95.75 97 CYS A C 1
ATOM 752 O O . CYS A 1 97 ? 0.366 3.316 4.905 1.00 95.75 97 CYS A O 1
ATOM 754 N N . ALA A 1 98 ? 1.789 4.795 5.817 1.00 95.50 98 ALA A N 1
ATOM 755 C CA . ALA A 1 98 ? 2.884 4.541 4.890 1.00 95.50 98 ALA A CA 1
ATOM 756 C C . ALA A 1 98 ? 4.102 4.030 5.662 1.00 95.50 98 ALA A C 1
ATOM 758 O O . ALA A 1 98 ? 4.531 4.640 6.644 1.00 95.50 98 ALA A O 1
ATOM 759 N N . ILE A 1 99 ? 4.654 2.907 5.210 1.00 95.06 99 ILE A N 1
ATOM 760 C CA . ILE A 1 99 ? 5.812 2.238 5.799 1.00 95.06 99 ILE A CA 1
ATOM 761 C C . ILE A 1 99 ? 6.918 2.234 4.751 1.00 95.06 99 ILE A C 1
ATOM 763 O O . ILE A 1 99 ? 6.750 1.657 3.676 1.00 95.06 99 ILE A O 1
ATOM 767 N N . TYR A 1 100 ? 8.034 2.886 5.057 1.00 94.19 100 TYR A N 1
ATOM 768 C CA . TYR A 1 100 ? 9.235 2.894 4.228 1.00 94.19 100 TYR A CA 1
ATOM 769 C C . TYR A 1 100 ? 10.141 1.723 4.609 1.00 94.19 100 TYR A C 1
ATOM 771 O O . TYR A 1 100 ? 10.453 1.541 5.784 1.00 94.19 100 TYR A O 1
ATOM 779 N N . LEU A 1 101 ? 10.575 0.956 3.611 1.00 92.38 101 LEU A N 1
ATOM 780 C CA . LEU A 1 101 ? 11.477 -0.178 3.765 1.00 92.38 101 LEU A CA 1
ATOM 781 C C . LEU A 1 101 ? 12.836 0.234 3.200 1.00 92.38 101 LEU A C 1
ATOM 783 O O . LEU A 1 101 ? 12.993 0.387 1.982 1.00 92.38 101 LEU A O 1
ATOM 787 N N . ALA A 1 102 ? 13.812 0.445 4.076 1.00 90.00 102 ALA A N 1
ATOM 788 C CA . ALA A 1 102 ? 15.169 0.775 3.676 1.00 90.00 102 ALA A CA 1
ATOM 789 C C . ALA A 1 102 ? 15.872 -0.454 3.067 1.00 90.00 102 ALA A C 1
ATOM 791 O O . ALA A 1 102 ? 15.528 -1.577 3.404 1.00 90.00 102 ALA A O 1
ATOM 792 N N . PRO A 1 103 ? 16.917 -0.269 2.238 1.00 86.75 103 PRO A N 1
ATOM 793 C CA . PRO A 1 103 ? 17.719 -1.347 1.641 1.00 86.75 103 PRO A CA 1
ATOM 794 C C . PRO A 1 103 ? 18.152 -2.520 2.537 1.00 86.75 103 PRO A C 1
ATOM 796 O O . PRO A 1 103 ? 18.421 -3.603 2.029 1.00 86.75 103 PRO A O 1
ATOM 799 N N . GLY A 1 104 ? 18.323 -2.283 3.841 1.00 86.38 104 GLY A N 1
ATOM 800 C CA . GLY A 1 104 ? 18.743 -3.300 4.809 1.00 86.38 104 GLY A CA 1
ATOM 801 C C . GLY A 1 104 ? 17.591 -3.963 5.565 1.00 86.38 104 GLY A C 1
ATOM 802 O O . GLY A 1 104 ? 17.854 -4.785 6.440 1.00 86.38 104 GLY A O 1
ATOM 803 N N . ASP A 1 105 ? 16.347 -3.584 5.273 1.00 89.62 105 ASP A N 1
ATOM 804 C CA . ASP A 1 105 ? 15.163 -4.055 5.981 1.00 89.62 105 ASP A CA 1
ATOM 805 C C . ASP A 1 105 ? 14.607 -5.353 5.379 1.00 89.62 105 ASP A C 1
ATOM 807 O O . ASP A 1 105 ? 15.003 -5.817 4.307 1.00 89.62 105 ASP A O 1
ATOM 811 N N . TYR A 1 106 ? 13.656 -5.960 6.086 1.00 89.81 106 TYR A N 1
ATOM 812 C CA . TYR A 1 106 ? 12.914 -7.104 5.576 1.00 89.81 106 TYR A CA 1
ATOM 813 C C . TYR A 1 106 ? 11.905 -6.676 4.506 1.00 89.81 106 TYR A C 1
ATOM 815 O O . TYR A 1 106 ? 10.928 -5.995 4.801 1.00 89.81 106 TYR A O 1
ATOM 823 N N . HIS A 1 107 ? 12.132 -7.109 3.264 1.00 90.94 107 HIS A N 1
ATOM 824 C CA . HIS A 1 107 ? 11.348 -6.689 2.099 1.00 90.94 107 HIS A CA 1
ATOM 825 C C . HIS A 1 107 ? 10.193 -7.618 1.714 1.00 90.94 107 HIS A C 1
ATOM 827 O O . HIS A 1 107 ? 9.475 -7.316 0.756 1.00 90.94 107 HIS A O 1
ATOM 833 N N . CYS A 1 108 ? 9.967 -8.710 2.447 1.00 92.00 108 CYS A N 1
ATOM 834 C CA . CYS A 1 108 ? 8.724 -9.451 2.288 1.00 92.00 108 CYS A CA 1
ATOM 835 C C . CYS A 1 108 ? 7.625 -8.796 3.127 1.00 92.00 108 CYS A C 1
ATOM 837 O O . CYS A 1 108 ? 7.840 -8.367 4.262 1.00 92.00 108 CYS A O 1
ATOM 839 N N . PHE A 1 109 ? 6.427 -8.725 2.570 1.00 91.88 109 PHE A N 1
ATOM 840 C CA . PHE A 1 109 ? 5.280 -8.117 3.217 1.00 91.88 109 PHE A CA 1
ATOM 841 C C . PHE A 1 109 ? 4.146 -9.114 3.389 1.00 91.88 109 PHE A C 1
ATOM 843 O O . PHE A 1 109 ? 3.942 -10.038 2.601 1.00 91.88 109 PHE A O 1
ATOM 850 N N . HIS A 1 110 ? 3.409 -8.904 4.471 1.00 94.19 110 HIS A N 1
ATOM 851 C CA . HIS A 1 110 ? 2.385 -9.810 4.955 1.00 94.19 110 HIS A CA 1
ATOM 852 C C . HIS A 1 110 ? 1.022 -9.133 4.928 1.00 94.19 110 HIS A C 1
ATOM 854 O O . HIS A 1 110 ? 0.924 -7.907 5.029 1.00 94.19 110 HIS A O 1
ATOM 860 N N . SER A 1 111 ? -0.035 -9.935 4.847 1.00 95.12 111 SER A N 1
ATOM 861 C CA . SER A 1 111 ? -1.396 -9.442 4.976 1.00 95.12 111 SER A CA 1
ATOM 862 C C . SER A 1 111 ? -1.602 -8.842 6.376 1.00 95.12 111 SER A C 1
ATOM 864 O O . SER A 1 111 ? -1.410 -9.537 7.379 1.00 95.12 111 SER A O 1
ATOM 866 N N . PRO A 1 112 ? -1.996 -7.565 6.499 1.00 94.12 112 PRO A N 1
ATOM 867 C CA . PRO A 1 112 ? -2.139 -6.903 7.799 1.00 94.12 112 PRO A CA 1
ATOM 868 C C . PRO A 1 112 ? -3.413 -7.319 8.555 1.00 94.12 112 PRO A C 1
ATOM 870 O O . PRO A 1 112 ? -3.515 -7.115 9.768 1.00 94.12 112 PRO A O 1
ATOM 873 N N . ALA A 1 113 ? -4.382 -7.901 7.851 1.00 95.19 113 ALA A N 1
ATOM 874 C CA . ALA A 1 113 ? -5.670 -8.330 8.376 1.00 95.19 113 ALA A CA 1
ATOM 875 C C . ALA A 1 113 ? -6.199 -9.538 7.593 1.00 95.19 113 ALA A C 1
ATOM 877 O O . ALA A 1 113 ? -5.653 -9.892 6.547 1.00 95.19 113 ALA A O 1
ATOM 878 N N . ASP A 1 114 ? -7.285 -10.131 8.087 1.00 96.94 114 ASP A N 1
ATOM 879 C CA . ASP A 1 114 ? -8.108 -11.021 7.275 1.00 96.94 114 ASP A CA 1
ATOM 880 C C . ASP A 1 114 ? -8.786 -10.173 6.198 1.00 96.94 114 ASP A C 1
ATOM 882 O O . ASP A 1 114 ? -9.539 -9.237 6.502 1.00 96.94 114 ASP A O 1
ATOM 886 N N . TRP A 1 115 ? -8.452 -10.452 4.943 1.00 95.88 115 TRP A N 1
ATOM 887 C CA . TRP A 1 115 ? -8.753 -9.569 3.829 1.00 95.88 115 TRP A CA 1
ATOM 888 C C . TRP A 1 115 ? -9.215 -10.363 2.614 1.00 95.88 115 TRP A C 1
ATOM 890 O O . TRP A 1 115 ? -8.648 -11.392 2.254 1.00 95.88 115 TRP A O 1
ATOM 900 N N . ASN A 1 116 ? -10.287 -9.878 1.992 1.00 96.25 116 ASN A N 1
ATOM 901 C CA . ASN A 1 116 ? -10.842 -10.438 0.775 1.00 96.25 116 ASN A CA 1
ATOM 902 C C . ASN A 1 116 ? -10.607 -9.471 -0.388 1.00 96.25 116 ASN A C 1
ATOM 904 O O . ASN A 1 116 ? -11.299 -8.454 -0.493 1.00 96.25 116 ASN A O 1
ATOM 908 N N . ILE A 1 117 ? -9.624 -9.780 -1.228 1.00 96.56 117 ILE A N 1
ATOM 909 C CA . ILE A 1 117 ? -9.146 -8.960 -2.343 1.00 96.56 117 ILE A CA 1
ATOM 910 C C . ILE A 1 117 ? -9.938 -9.319 -3.596 1.00 96.56 117 ILE A C 1
ATOM 912 O O . ILE A 1 117 ? -9.902 -10.458 -4.051 1.00 96.56 117 ILE A O 1
ATOM 916 N N . ASP A 1 118 ? -10.625 -8.350 -4.188 1.00 93.38 118 ASP A N 1
ATOM 917 C CA . ASP A 1 118 ? -11.449 -8.566 -5.385 1.00 93.38 118 ASP A CA 1
ATOM 918 C C . ASP A 1 118 ? -10.898 -7.878 -6.637 1.00 93.38 118 ASP A C 1
ATOM 920 O O . ASP A 1 118 ? -11.319 -8.185 -7.755 1.00 93.38 118 ASP A O 1
ATOM 924 N N . MET A 1 119 ? -9.923 -6.987 -6.470 1.00 94.00 119 MET A N 1
ATOM 925 C CA . MET A 1 119 ? -9.371 -6.213 -7.566 1.00 94.00 119 MET A CA 1
ATOM 926 C C . MET A 1 119 ? -7.898 -5.890 -7.340 1.00 94.00 119 MET A C 1
ATOM 928 O O . MET A 1 119 ? -7.467 -5.572 -6.231 1.00 94.00 119 MET A O 1
ATOM 932 N N . ARG A 1 120 ? -7.141 -5.890 -8.431 1.00 95.56 120 ARG A N 1
ATOM 933 C CA . ARG A 1 120 ? -5.811 -5.304 -8.533 1.00 95.56 120 ARG A CA 1
ATOM 934 C C . ARG A 1 120 ? -5.824 -4.206 -9.583 1.00 95.56 120 ARG A C 1
ATOM 936 O O . ARG A 1 120 ? -6.328 -4.408 -10.679 1.00 95.56 120 ARG A O 1
ATOM 943 N N . ARG A 1 121 ? -5.174 -3.090 -9.286 1.00 94.19 121 ARG A N 1
ATOM 944 C CA . ARG A 1 121 ? -4.831 -2.037 -10.238 1.00 94.19 121 ARG A CA 1
ATOM 945 C C . ARG A 1 121 ? -3.324 -1.858 -10.284 1.00 94.19 121 ARG A C 1
ATOM 947 O O . ARG A 1 121 ? -2.700 -1.572 -9.265 1.00 94.19 121 ARG A O 1
ATOM 954 N N . HIS A 1 122 ? -2.727 -2.012 -11.456 1.00 94.12 122 HIS A N 1
ATOM 955 C CA . HIS A 1 122 ? -1.300 -1.781 -11.670 1.00 94.12 122 HIS A CA 1
ATOM 956 C C . HIS A 1 122 ? -1.092 -0.458 -12.397 1.00 94.12 122 HIS A C 1
ATOM 958 O O . HIS A 1 122 ? -1.625 -0.243 -13.482 1.00 94.12 122 HIS A O 1
ATOM 964 N N . PHE A 1 123 ? -0.313 0.429 -11.789 1.00 91.81 123 PHE A N 1
ATOM 965 C CA . PHE A 1 123 ? 0.092 1.694 -12.382 1.00 91.81 123 PHE A CA 1
ATOM 966 C C . PHE A 1 123 ? 1.536 1.561 -12.864 1.00 91.81 123 PHE A C 1
ATOM 968 O O . PHE A 1 123 ? 2.441 1.554 -12.020 1.00 91.81 123 PHE A O 1
ATOM 975 N N . PRO A 1 124 ? 1.791 1.467 -14.180 1.00 89.12 124 PRO A N 1
ATOM 976 C CA . PRO A 1 124 ? 3.140 1.636 -14.694 1.00 89.12 124 PRO A CA 1
ATOM 977 C C . PRO A 1 124 ? 3.621 3.057 -14.375 1.00 89.12 124 PRO A C 1
ATOM 979 O O . PRO A 1 124 ? 2.876 4.028 -14.503 1.00 89.12 124 PRO A O 1
ATOM 982 N N . GLY A 1 125 ? 4.875 3.196 -13.959 1.00 85.75 125 GLY A N 1
ATOM 983 C CA . GLY A 1 125 ? 5.390 4.479 -13.494 1.00 85.75 125 GLY A CA 1
ATOM 984 C C . GLY A 1 125 ? 6.906 4.569 -13.538 1.00 85.75 125 GLY A C 1
ATOM 985 O O . GLY A 1 125 ? 7.592 3.745 -14.144 1.00 85.75 125 GLY A O 1
ATOM 986 N N . ARG A 1 126 ? 7.440 5.621 -12.918 1.00 86.56 126 ARG A N 1
ATOM 987 C CA . ARG A 1 126 ? 8.884 5.780 -12.708 1.00 86.56 126 ARG A CA 1
ATOM 988 C C . ARG A 1 126 ? 9.336 4.916 -11.529 1.00 86.56 126 ARG A C 1
ATOM 990 O O . ARG A 1 126 ? 8.546 4.250 -10.879 1.00 86.56 126 ARG A O 1
ATOM 997 N N . LEU A 1 127 ? 10.628 4.936 -11.243 1.00 88.44 127 LEU A N 1
ATOM 998 C CA . LEU A 1 127 ? 11.206 4.263 -10.085 1.00 88.44 127 LEU A CA 1
ATOM 999 C C . LEU A 1 127 ? 12.115 5.251 -9.364 1.00 88.44 127 LEU A C 1
ATOM 1001 O O . LEU A 1 127 ? 13.319 5.037 -9.282 1.00 88.44 127 LEU A O 1
ATOM 1005 N N . PHE A 1 128 ? 11.568 6.389 -8.931 1.00 88.31 128 PHE A N 1
ATOM 1006 C CA . PHE A 1 128 ? 12.314 7.344 -8.114 1.00 88.31 128 PHE A CA 1
ATOM 1007 C C . PHE A 1 128 ? 12.582 6.758 -6.729 1.00 88.31 128 PHE A C 1
ATOM 1009 O O . PHE A 1 128 ? 11.834 5.909 -6.249 1.00 88.31 128 PHE A O 1
ATOM 1016 N N . SER A 1 129 ? 13.659 7.200 -6.082 1.00 89.62 129 SER A N 1
ATOM 1017 C CA . SER A 1 129 ? 13.956 6.777 -4.715 1.00 89.62 129 SER A CA 1
ATOM 1018 C C . SER A 1 129 ? 12.861 7.267 -3.771 1.00 89.62 129 SER A C 1
ATOM 1020 O O . SER A 1 129 ? 12.377 8.389 -3.898 1.00 89.62 129 SER A O 1
ATOM 1022 N N . VAL A 1 130 ? 12.502 6.422 -2.811 1.00 87.88 130 VAL A N 1
ATOM 1023 C CA . VAL A 1 130 ? 11.507 6.714 -1.771 1.00 87.88 130 VAL A CA 1
ATOM 1024 C C . VAL A 1 130 ? 12.161 6.975 -0.412 1.00 87.88 130 VAL A C 1
ATOM 1026 O O . VAL A 1 130 ? 11.499 6.942 0.618 1.00 87.88 130 VAL A O 1
ATOM 1029 N N . CYS A 1 131 ? 13.471 7.244 -0.388 1.00 87.44 131 CYS A N 1
ATOM 1030 C CA . CYS A 1 131 ? 14.134 7.644 0.847 1.00 87.44 131 CYS A CA 1
ATOM 1031 C C . CYS A 1 131 ? 13.621 9.008 1.338 1.00 87.44 131 CYS A C 1
ATOM 1033 O O . CYS A 1 131 ? 13.208 9.858 0.545 1.00 87.44 131 CYS A O 1
ATOM 1035 N N . SER A 1 132 ? 13.734 9.236 2.650 1.00 85.69 132 SER A N 1
ATOM 1036 C CA . SER A 1 132 ? 13.197 10.420 3.339 1.00 85.69 132 SER A CA 1
ATOM 1037 C C . SER A 1 132 ? 13.589 11.764 2.697 1.00 85.69 132 SER A C 1
ATOM 1039 O O . SER A 1 132 ? 12.779 12.688 2.617 1.00 85.69 132 SER A O 1
ATOM 1041 N N . LEU A 1 133 ? 14.813 11.881 2.167 1.00 86.56 133 LEU A N 1
ATOM 1042 C CA . LEU A 1 133 ? 15.265 13.101 1.487 1.00 86.56 133 LEU A CA 1
ATOM 1043 C C . LEU A 1 133 ? 14.467 13.378 0.204 1.00 86.56 133 LEU A C 1
ATOM 1045 O O . LEU A 1 133 ? 14.065 14.513 -0.041 1.00 86.56 133 LEU A O 1
ATOM 1049 N N . VAL A 1 134 ? 14.228 12.346 -0.611 1.00 83.81 134 VAL A N 1
ATOM 1050 C CA . VAL A 1 134 ? 13.502 12.494 -1.878 1.00 83.81 134 VAL A CA 1
ATOM 1051 C C . VAL A 1 134 ? 12.015 12.690 -1.620 1.00 83.81 134 VAL A C 1
ATOM 1053 O O . VAL A 1 134 ? 11.427 13.581 -2.223 1.00 83.81 134 VAL A O 1
ATOM 1056 N N . THR A 1 135 ? 11.413 11.948 -0.688 1.00 84.12 135 THR A N 1
ATOM 1057 C CA . THR A 1 135 ? 9.996 12.128 -0.317 1.00 84.12 135 THR A CA 1
ATOM 1058 C C . THR A 1 135 ? 9.722 13.501 0.302 1.00 84.12 135 THR A C 1
ATOM 1060 O O . THR A 1 135 ? 8.597 13.988 0.218 1.00 84.12 135 THR A O 1
ATOM 1063 N N . SER A 1 136 ? 10.732 14.148 0.890 1.00 85.12 136 SER A N 1
ATOM 1064 C CA . SER A 1 136 ? 10.617 15.516 1.415 1.00 85.12 136 SER A CA 1
ATOM 1065 C C . SER A 1 136 ? 10.734 16.607 0.351 1.00 85.12 136 SER A C 1
ATOM 1067 O O . SER A 1 136 ? 10.359 17.748 0.607 1.00 85.12 136 SER A O 1
ATOM 1069 N N . TRP A 1 137 ? 11.248 16.281 -0.836 1.00 76.56 137 TRP A N 1
ATOM 1070 C CA . TRP A 1 137 ? 11.466 17.244 -1.919 1.00 76.56 137 TRP A CA 1
ATOM 1071 C C . TRP A 1 137 ? 10.525 17.033 -3.113 1.00 76.56 137 TRP A C 1
ATOM 1073 O O . TRP A 1 137 ? 10.031 17.997 -3.696 1.00 76.56 137 TRP A O 1
ATOM 1083 N N . LEU A 1 138 ? 10.254 15.779 -3.478 1.00 77.62 138 LEU A N 1
ATOM 1084 C CA . LEU A 1 138 ? 9.424 15.405 -4.617 1.00 77.62 138 LEU A CA 1
ATOM 1085 C C . LEU A 1 138 ? 8.002 15.083 -4.158 1.00 77.62 138 LEU A C 1
ATOM 1087 O O . LEU A 1 138 ? 7.736 14.000 -3.633 1.00 77.62 138 LEU A O 1
ATOM 1091 N N . ASN A 1 139 ? 7.073 16.009 -4.392 1.00 77.94 139 ASN A N 1
ATOM 1092 C CA . ASN A 1 139 ? 5.665 15.780 -4.080 1.00 77.94 139 ASN A CA 1
ATOM 1093 C C . ASN A 1 139 ? 5.059 14.683 -4.978 1.00 77.94 139 ASN A C 1
ATOM 1095 O O . ASN A 1 139 ? 5.283 14.671 -6.190 1.00 77.94 139 ASN A O 1
ATOM 1099 N N . GLY A 1 140 ? 4.277 13.780 -4.383 1.00 78.44 140 GLY A N 1
ATOM 1100 C CA . GLY A 1 140 ? 3.567 12.717 -5.090 1.00 78.44 140 GLY A CA 1
ATOM 1101 C C . GLY A 1 140 ? 4.465 11.594 -5.609 1.00 78.44 140 GLY A C 1
ATOM 1102 O O . GLY A 1 140 ? 4.086 10.921 -6.568 1.00 78.44 140 GLY A O 1
ATOM 1103 N N . VAL A 1 141 ? 5.637 11.356 -5.003 1.00 84.81 141 VAL A N 1
ATOM 1104 C CA . VAL A 1 141 ? 6.576 10.313 -5.463 1.00 84.81 141 VAL A CA 1
ATOM 1105 C C . VAL A 1 141 ? 5.915 8.934 -5.509 1.00 84.81 141 VAL A C 1
ATOM 1107 O O . VAL A 1 141 ? 6.133 8.184 -6.457 1.00 84.81 141 VAL A O 1
ATOM 1110 N N . PHE A 1 142 ? 5.014 8.638 -4.567 1.00 89.88 142 PHE A N 1
ATOM 1111 C CA . PHE A 1 142 ? 4.257 7.383 -4.556 1.00 89.88 142 PHE A CA 1
ATOM 1112 C C . PHE A 1 142 ? 3.268 7.262 -5.725 1.00 89.88 142 PHE A C 1
ATOM 1114 O O . PHE A 1 142 ? 3.012 6.161 -6.200 1.00 89.88 142 PHE A O 1
ATOM 1121 N N . CYS A 1 143 ? 2.733 8.383 -6.217 1.00 88.12 143 CYS A N 1
ATOM 1122 C CA . CYS A 1 143 ? 1.804 8.415 -7.351 1.00 88.12 143 CYS A CA 1
ATOM 1123 C C . CYS A 1 143 ? 2.531 8.354 -8.703 1.00 88.12 143 CYS A C 1
ATOM 1125 O O . CYS A 1 143 ? 1.965 7.883 -9.689 1.00 88.12 143 CYS A O 1
ATOM 1127 N N . ILE A 1 144 ? 3.772 8.847 -8.754 1.00 86.44 144 ILE A N 1
ATOM 1128 C CA . ILE A 1 144 ? 4.611 8.852 -9.959 1.00 86.44 144 ILE A CA 1
ATOM 1129 C C . ILE A 1 144 ? 5.318 7.507 -10.142 1.00 86.44 144 ILE A C 1
ATOM 1131 O O . ILE A 1 144 ? 5.584 7.089 -11.274 1.00 86.44 144 ILE A O 1
ATOM 1135 N N . ASN A 1 145 ? 5.653 6.845 -9.035 1.00 90.81 145 ASN A N 1
ATOM 1136 C CA . ASN A 1 145 ? 6.305 5.554 -9.084 1.00 90.81 145 ASN A CA 1
ATOM 1137 C C . ASN A 1 145 ? 5.362 4.448 -9.555 1.00 90.81 145 ASN A C 1
ATOM 1139 O O . ASN A 1 145 ? 4.144 4.494 -9.355 1.00 90.81 145 ASN A O 1
ATOM 1143 N N . GLU A 1 146 ? 5.961 3.436 -10.176 1.00 92.88 146 GLU A N 1
ATOM 1144 C CA . GLU A 1 146 ? 5.283 2.186 -10.464 1.00 92.88 146 GLU A CA 1
ATOM 1145 C C . GLU A 1 146 ? 4.756 1.576 -9.163 1.00 92.88 146 GLU A C 1
ATOM 1147 O O . GLU A 1 146 ? 5.473 1.487 -8.160 1.00 92.88 146 GLU A O 1
ATOM 1152 N N . ARG A 1 147 ? 3.489 1.161 -9.178 1.00 94.81 147 ARG A N 1
ATOM 1153 C CA . ARG A 1 147 ? 2.840 0.578 -8.003 1.00 94.81 147 ARG A CA 1
ATOM 1154 C C . ARG A 1 147 ? 1.762 -0.423 -8.377 1.00 94.81 147 ARG A C 1
ATOM 1156 O O . ARG A 1 147 ? 1.078 -0.272 -9.390 1.00 94.81 147 ARG A O 1
ATOM 1163 N N . ALA A 1 148 ? 1.573 -1.410 -7.514 1.00 96.06 148 ALA A N 1
ATOM 1164 C CA . ALA A 1 148 ? 0.459 -2.342 -7.569 1.00 96.06 148 ALA A CA 1
ATOM 1165 C C . ALA A 1 148 ? -0.469 -2.088 -6.377 1.00 96.06 148 ALA A C 1
ATOM 1167 O O . ALA A 1 148 ? -0.041 -2.111 -5.224 1.00 96.06 148 ALA A O 1
ATOM 1168 N N . VAL A 1 149 ? -1.736 -1.817 -6.668 1.00 97.38 149 VAL A N 1
ATOM 1169 C CA . VAL A 1 149 ? -2.787 -1.527 -5.696 1.00 97.38 149 VAL A CA 1
ATOM 1170 C C . VAL A 1 149 ? -3.734 -2.715 -5.655 1.00 97.38 149 VAL A C 1
ATOM 1172 O O . VAL A 1 149 ? -4.413 -2.996 -6.636 1.00 97.38 149 VAL A O 1
ATOM 1175 N N . TYR A 1 150 ? -3.817 -3.389 -4.521 1.00 97.62 150 TYR A N 1
ATOM 1176 C CA . TYR A 1 150 ? -4.784 -4.453 -4.280 1.00 97.62 150 TYR A CA 1
ATOM 1177 C C . TYR A 1 150 ? -5.911 -3.892 -3.423 1.00 97.62 150 TYR A C 1
ATOM 1179 O O . TYR A 1 150 ? -5.654 -3.241 -2.411 1.00 97.62 150 TYR A O 1
ATOM 1187 N N . MET A 1 151 ? -7.154 -4.102 -3.844 1.00 96.69 151 MET A N 1
ATOM 1188 C CA . MET A 1 151 ? -8.355 -3.556 -3.218 1.00 96.69 151 MET A CA 1
ATOM 1189 C C . MET A 1 151 ? -9.331 -4.672 -2.872 1.00 96.69 151 MET A C 1
ATOM 1191 O O . MET A 1 151 ? -9.448 -5.680 -3.569 1.00 96.69 151 MET A O 1
ATOM 1195 N N . GLY A 1 152 ? -10.045 -4.477 -1.770 1.00 93.94 152 GLY A N 1
ATOM 1196 C CA . GLY A 1 152 ? -10.988 -5.462 -1.277 1.00 93.94 152 GLY A CA 1
ATOM 1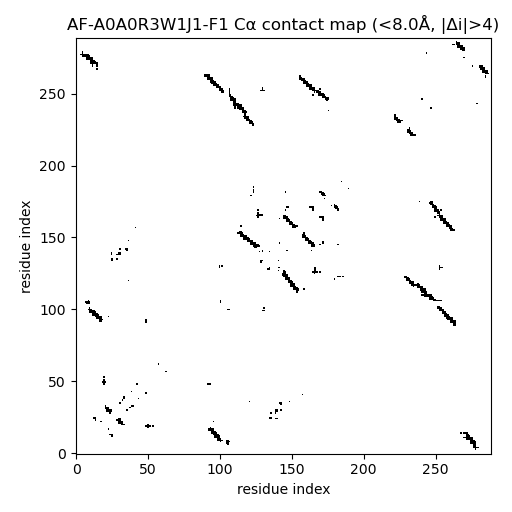197 C C . GLY A 1 152 ? -11.691 -5.007 -0.013 1.00 93.94 152 GLY A C 1
ATOM 1198 O O . GLY A 1 152 ? -11.821 -3.804 0.240 1.00 93.94 152 GLY A O 1
ATOM 1199 N N . ASN A 1 153 ? -12.124 -5.978 0.788 1.00 93.12 153 ASN A N 1
ATOM 1200 C CA . ASN A 1 153 ? -12.784 -5.720 2.061 1.00 93.12 153 ASN A CA 1
ATOM 1201 C C . ASN A 1 153 ? -12.166 -6.528 3.200 1.00 93.12 153 ASN A C 1
ATOM 1203 O O . ASN A 1 153 ? -11.924 -7.727 3.065 1.00 93.12 153 ASN A O 1
ATOM 1207 N N . TRP A 1 154 ? -11.942 -5.863 4.325 1.00 94.44 154 TRP A N 1
ATOM 1208 C CA . TRP A 1 154 ? -11.630 -6.487 5.609 1.00 94.44 154 TRP A CA 1
ATOM 1209 C C . TRP A 1 154 ? -12.846 -6.358 6.536 1.00 94.44 154 TRP A C 1
ATOM 1211 O O . TRP A 1 154 ? -13.882 -5.822 6.134 1.00 94.44 154 TRP A O 1
ATOM 1221 N N . ARG A 1 155 ? -12.737 -6.819 7.788 1.00 92.50 155 ARG A N 1
ATOM 1222 C CA . ARG A 1 155 ? -13.865 -6.827 8.742 1.00 92.50 155 ARG A CA 1
ATOM 1223 C C . ARG A 1 155 ? -14.588 -5.479 8.913 1.00 92.50 155 ARG A C 1
ATOM 1225 O O . ARG A 1 155 ? -15.773 -5.485 9.211 1.00 92.50 155 ARG A O 1
ATOM 1232 N N . HIS A 1 156 ? -13.905 -4.348 8.698 1.00 89.00 156 HIS A N 1
ATOM 1233 C CA . HIS A 1 156 ? -14.477 -3.001 8.867 1.00 89.00 156 HIS A CA 1
ATOM 1234 C C . HIS A 1 156 ? -14.785 -2.278 7.546 1.00 89.00 156 HIS A C 1
ATOM 1236 O O . HIS A 1 156 ? -15.067 -1.081 7.540 1.00 89.00 156 HIS A O 1
ATOM 1242 N N . GLY A 1 157 ? -14.773 -2.991 6.417 1.00 90.31 157 GLY A N 1
ATOM 1243 C CA . GLY A 1 157 ? -15.145 -2.450 5.108 1.00 90.31 157 GLY A CA 1
ATOM 1244 C C . GLY A 1 157 ? -13.959 -2.333 4.161 1.00 90.31 157 GLY A C 1
ATOM 1245 O O . GLY A 1 157 ? -13.216 -3.292 3.994 1.00 90.31 157 GLY A O 1
ATOM 1246 N N . PHE A 1 158 ? -13.799 -1.183 3.504 1.00 93.38 158 PHE A N 1
ATOM 1247 C CA . PHE A 1 158 ? -12.791 -0.991 2.455 1.00 93.38 158 PHE A CA 1
ATOM 1248 C C . PHE A 1 158 ? -11.361 -1.191 2.975 1.00 93.38 158 PHE A C 1
ATOM 1250 O O . PHE A 1 158 ? -11.004 -0.675 4.034 1.00 93.38 158 PHE A O 1
ATOM 1257 N N . PHE A 1 159 ? -10.538 -1.897 2.201 1.00 95.19 159 PHE A N 1
ATOM 1258 C CA . PHE A 1 159 ? -9.104 -2.030 2.438 1.00 95.19 159 PHE A CA 1
ATOM 1259 C C . PHE A 1 159 ? -8.353 -1.982 1.106 1.00 95.19 159 PHE A C 1
ATOM 1261 O O . PHE A 1 159 ? -8.717 -2.689 0.161 1.00 95.19 159 PHE A O 1
ATOM 1268 N N . ALA A 1 160 ? -7.297 -1.177 1.050 1.00 97.06 160 ALA A N 1
ATOM 1269 C CA . ALA A 1 160 ? -6.355 -1.111 -0.049 1.00 97.06 160 ALA A CA 1
ATOM 1270 C C . ALA A 1 160 ? -4.919 -1.266 0.458 1.00 97.06 160 ALA A C 1
ATOM 1272 O O . ALA A 1 160 ? -4.485 -0.577 1.385 1.00 97.06 160 ALA A O 1
ATOM 1273 N N . PHE A 1 161 ? -4.184 -2.154 -0.202 1.00 97.94 161 PHE A N 1
ATOM 1274 C CA . PHE A 1 161 ? -2.758 -2.370 -0.013 1.00 97.94 161 PHE A CA 1
ATOM 1275 C C . PHE A 1 161 ? -2.031 -1.891 -1.266 1.00 97.94 161 PHE A C 1
ATOM 1277 O O . PHE A 1 161 ? -2.261 -2.408 -2.359 1.00 97.94 161 PHE A O 1
ATOM 1284 N N . VAL A 1 162 ? -1.148 -0.912 -1.120 1.00 97.75 162 VAL A N 1
ATOM 1285 C CA . VAL A 1 162 ? -0.396 -0.318 -2.223 1.00 97.75 162 VAL A CA 1
ATOM 1286 C C . VAL A 1 162 ? 1.077 -0.658 -2.057 1.00 97.75 162 VAL A C 1
ATOM 1288 O O . VAL A 1 162 ? 1.751 -0.145 -1.165 1.00 97.75 162 VAL A O 1
ATOM 1291 N N . ALA A 1 163 ? 1.583 -1.507 -2.941 1.00 96.81 163 ALA A N 1
ATOM 1292 C CA . ALA A 1 163 ? 3.003 -1.787 -3.054 1.00 96.81 163 ALA A CA 1
ATOM 1293 C C . ALA A 1 163 ? 3.633 -0.791 -4.036 1.00 96.81 163 ALA A C 1
ATOM 1295 O O . ALA A 1 163 ? 3.279 -0.792 -5.214 1.00 96.81 163 ALA A O 1
ATOM 1296 N N . VAL A 1 164 ? 4.542 0.067 -3.564 1.00 95.38 164 VAL A N 1
ATOM 1297 C CA . VAL A 1 164 ? 5.213 1.100 -4.371 1.00 95.38 164 VAL A CA 1
ATOM 1298 C C . VAL A 1 164 ? 6.665 0.700 -4.620 1.00 95.38 164 VAL A C 1
ATOM 1300 O O . VAL A 1 164 ? 7.439 0.519 -3.676 1.00 95.38 164 VAL A O 1
ATOM 1303 N N . GLY A 1 165 ? 7.043 0.579 -5.894 1.00 92.31 165 GLY A N 1
ATOM 1304 C CA . GLY A 1 165 ? 8.421 0.314 -6.305 1.00 92.31 165 GLY A CA 1
ATOM 1305 C C . GLY A 1 165 ? 9.313 1.556 -6.198 1.00 92.31 165 GLY A C 1
ATOM 1306 O O . GLY A 1 165 ? 8.828 2.689 -6.173 1.00 92.31 165 GLY A O 1
ATOM 1307 N N . ALA A 1 166 ? 10.633 1.359 -6.166 1.00 89.38 166 ALA A N 1
ATOM 1308 C CA . ALA A 1 166 ? 11.612 2.449 -6.192 1.00 89.38 166 ALA A CA 1
ATOM 1309 C C . ALA A 1 166 ? 12.883 2.082 -6.982 1.00 89.38 166 ALA A C 1
ATOM 1311 O O . ALA A 1 166 ? 12.959 1.037 -7.634 1.00 89.38 166 ALA A O 1
ATOM 1312 N N . THR A 1 167 ? 13.879 2.976 -6.953 1.00 82.75 167 THR A N 1
ATOM 1313 C CA . THR A 1 167 ? 15.166 2.829 -7.657 1.00 82.75 167 THR A CA 1
ATOM 1314 C C . THR A 1 167 ? 15.864 1.495 -7.377 1.00 82.75 167 THR A C 1
ATOM 1316 O O . THR A 1 167 ? 15.828 0.976 -6.266 1.00 82.75 167 THR A O 1
ATOM 1319 N N . ASN A 1 168 ? 16.628 1.032 -8.369 1.00 64.75 168 ASN A N 1
ATOM 1320 C CA . ASN A 1 168 ? 17.553 -0.106 -8.346 1.00 64.75 168 ASN A CA 1
ATOM 1321 C C . ASN A 1 168 ? 16.935 -1.502 -8.429 1.00 64.75 168 ASN A C 1
ATOM 1323 O O . ASN A 1 168 ? 17.542 -2.319 -9.112 1.00 64.75 168 ASN A O 1
ATOM 1327 N N . VAL A 1 169 ? 15.748 -1.781 -7.874 1.00 58.78 169 VAL A N 1
ATOM 1328 C CA . VAL A 1 169 ? 15.022 -3.030 -8.192 1.00 58.78 169 VAL A CA 1
ATOM 1329 C C . VAL A 1 169 ? 13.500 -2.894 -7.973 1.00 58.78 169 VAL A C 1
ATOM 1331 O O . VAL A 1 169 ? 12.939 -3.432 -7.025 1.00 58.78 169 VAL A O 1
ATOM 1334 N N . GLY A 1 170 ? 12.810 -2.194 -8.881 1.00 65.56 170 GLY A N 1
ATOM 1335 C CA . GLY A 1 170 ? 11.362 -1.906 -8.824 1.00 65.56 170 GLY A CA 1
ATOM 1336 C C . GLY A 1 170 ? 10.406 -3.090 -9.042 1.00 65.56 170 GLY A C 1
ATOM 1337 O O . GLY A 1 170 ? 9.248 -2.893 -9.406 1.00 65.56 170 GLY A O 1
ATOM 1338 N N . SER A 1 171 ? 10.879 -4.323 -8.878 1.00 85.25 171 SER A N 1
ATOM 1339 C CA . SER A 1 171 ? 10.040 -5.511 -9.025 1.00 85.25 171 SER A CA 1
ATOM 1340 C C . SER A 1 171 ? 9.146 -5.677 -7.801 1.00 85.25 171 SER A C 1
ATOM 1342 O O . SER A 1 171 ? 9.639 -5.719 -6.674 1.00 85.25 171 SER A O 1
ATOM 1344 N N . ILE A 1 172 ? 7.842 -5.778 -8.040 1.00 93.00 172 ILE A N 1
ATOM 1345 C CA . ILE A 1 172 ? 6.834 -6.072 -7.026 1.00 93.00 172 ILE A CA 1
ATOM 1346 C C . ILE A 1 172 ? 6.328 -7.469 -7.338 1.00 93.00 172 ILE A C 1
ATOM 1348 O O . ILE A 1 172 ? 5.777 -7.694 -8.416 1.00 93.00 172 ILE A O 1
ATOM 1352 N N . HIS A 1 173 ? 6.519 -8.392 -6.406 1.00 93.56 173 HIS A N 1
ATOM 1353 C CA . HIS A 1 173 ? 6.054 -9.759 -6.550 1.00 93.56 173 HIS A CA 1
ATOM 1354 C C . HIS A 1 173 ? 4.969 -10.039 -5.514 1.00 93.56 173 HIS A C 1
ATOM 1356 O O . HIS A 1 173 ? 5.145 -9.752 -4.331 1.00 93.56 173 HIS A O 1
ATOM 1362 N N . VAL A 1 174 ? 3.831 -10.570 -5.956 1.00 94.50 174 VAL A N 1
ATOM 1363 C CA . VAL A 1 174 ? 2.713 -10.935 -5.080 1.00 94.50 174 VAL A CA 1
ATOM 1364 C C . VAL A 1 174 ? 2.401 -12.398 -5.310 1.00 94.50 174 VAL A C 1
ATOM 1366 O O . VAL A 1 174 ? 2.040 -12.798 -6.410 1.00 94.50 174 VAL A O 1
ATOM 1369 N N . PHE A 1 175 ? 2.556 -13.210 -4.266 1.00 94.31 175 PHE A N 1
ATOM 1370 C CA . PHE A 1 175 ? 2.540 -14.668 -4.398 1.00 94.31 175 PHE A CA 1
ATOM 1371 C C . PHE A 1 175 ? 1.178 -15.204 -4.846 1.00 94.31 175 PHE A C 1
ATOM 1373 O O . PHE A 1 175 ? 1.109 -16.191 -5.573 1.00 94.31 175 PHE A O 1
ATOM 1380 N N . ALA A 1 176 ? 0.102 -14.531 -4.437 1.00 90.75 176 ALA A N 1
ATOM 1381 C CA . ALA A 1 176 ? -1.263 -14.875 -4.821 1.00 90.75 176 ALA A CA 1
ATOM 1382 C C . ALA A 1 176 ? -1.692 -14.300 -6.186 1.00 90.75 176 ALA A C 1
ATOM 1384 O O . ALA A 1 176 ? -2.791 -14.596 -6.647 1.00 90.75 176 ALA A O 1
ATOM 1385 N N . ASP A 1 177 ? -0.846 -13.491 -6.830 1.00 93.12 177 ASP A N 1
ATOM 1386 C CA . ASP A 1 177 ? -1.089 -12.917 -8.154 1.00 93.12 177 ASP A CA 1
ATOM 1387 C C . ASP A 1 177 ? 0.158 -13.072 -9.047 1.00 93.12 177 ASP A C 1
ATOM 1389 O O . ASP A 1 177 ? 0.913 -12.116 -9.259 1.00 93.12 177 ASP A O 1
ATOM 1393 N N . PRO A 1 178 ? 0.392 -14.285 -9.579 1.00 89.12 178 PRO A N 1
ATOM 1394 C CA . PRO A 1 178 ? 1.552 -14.573 -10.422 1.00 89.12 178 PRO A CA 1
ATOM 1395 C C . PRO A 1 178 ? 1.513 -13.844 -11.775 1.00 89.12 178 PRO A C 1
ATOM 1397 O O . PRO A 1 178 ? 2.531 -13.769 -12.463 1.00 89.12 178 PRO A O 1
ATOM 1400 N N . ASP A 1 179 ? 0.356 -13.298 -12.161 1.00 89.12 179 ASP A N 1
ATOM 1401 C CA . ASP A 1 179 ? 0.170 -12.580 -13.422 1.00 89.12 179 ASP A CA 1
ATOM 1402 C C . ASP A 1 179 ? 0.580 -11.101 -13.323 1.00 89.12 179 ASP A C 1
ATOM 1404 O O . ASP A 1 179 ? 0.646 -10.401 -14.344 1.00 89.12 179 ASP A O 1
ATOM 1408 N N . LEU A 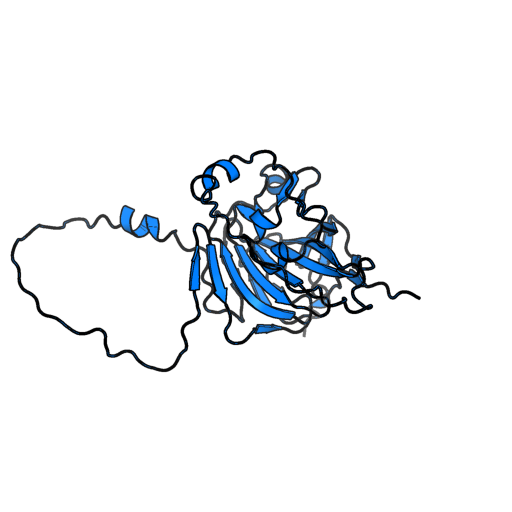1 180 ? 0.858 -10.589 -12.115 1.00 91.06 180 LEU A N 1
ATOM 1409 C CA . LEU A 1 180 ? 1.441 -9.262 -11.949 1.00 91.06 180 LEU A CA 1
ATOM 1410 C C . LEU A 1 180 ? 2.883 -9.267 -12.452 1.00 91.06 180 LEU A C 1
ATOM 1412 O O . LEU A 1 180 ? 3.771 -9.907 -11.896 1.00 91.06 180 LEU A O 1
ATOM 1416 N N . VAL A 1 181 ? 3.137 -8.459 -13.476 1.00 86.81 181 VAL A N 1
ATOM 1417 C CA . VAL A 1 181 ? 4.487 -8.238 -13.989 1.00 86.81 181 VAL A CA 1
ATOM 1418 C C . VAL A 1 181 ? 4.777 -6.749 -13.984 1.00 86.81 181 VAL A C 1
ATOM 1420 O O . VAL A 1 181 ? 4.193 -5.992 -14.761 1.00 86.81 181 VAL A O 1
ATOM 1423 N N . THR A 1 182 ? 5.715 -6.347 -13.135 1.00 88.56 182 THR A N 1
ATOM 1424 C CA . THR A 1 182 ? 6.161 -4.958 -13.009 1.00 88.56 182 THR A CA 1
ATOM 1425 C C . THR A 1 182 ? 7.474 -4.709 -13.749 1.00 88.56 182 THR A C 1
ATOM 1427 O O . THR A 1 182 ? 8.063 -5.624 -14.335 1.00 88.56 182 THR A O 1
ATOM 1430 N N . ASN A 1 183 ? 7.927 -3.455 -13.761 1.00 82.88 183 ASN A N 1
ATOM 1431 C CA . ASN A 1 183 ? 9.132 -2.994 -14.443 1.00 82.88 183 ASN A CA 1
ATOM 1432 C C . ASN A 1 183 ? 9.114 -3.306 -15.952 1.00 82.88 183 ASN A C 1
ATOM 1434 O O . ASN A 1 183 ? 10.137 -3.597 -16.580 1.00 82.88 183 ASN A O 1
ATOM 1438 N N . ARG A 1 184 ? 7.921 -3.273 -16.559 1.00 70.62 184 ARG A N 1
ATOM 1439 C CA . ARG A 1 184 ? 7.775 -3.398 -18.010 1.00 70.62 184 ARG A CA 1
ATOM 1440 C C . ARG A 1 184 ? 8.142 -2.067 -18.657 1.00 70.62 184 ARG A C 1
ATOM 1442 O O . ARG A 1 184 ? 7.633 -1.019 -18.270 1.00 70.62 184 ARG A O 1
ATOM 1449 N N . GLN A 1 185 ? 8.969 -2.105 -19.704 1.00 57.72 185 GLN A N 1
ATOM 1450 C CA . GLN A 1 185 ? 9.069 -0.953 -20.600 1.00 57.72 185 GLN A CA 1
ATOM 1451 C C . GLN A 1 185 ? 7.667 -0.657 -21.157 1.00 57.72 185 GLN A C 1
ATOM 1453 O O . GLN A 1 185 ? 7.016 -1.597 -21.627 1.00 57.72 185 GLN A O 1
ATOM 1458 N N . PRO A 1 186 ? 7.192 0.604 -21.131 1.00 51.41 186 PRO A N 1
ATOM 1459 C CA . PRO A 1 186 ? 5.899 0.955 -21.701 1.00 51.41 186 PRO A CA 1
ATOM 1460 C C . PRO A 1 186 ? 5.826 0.443 -23.140 1.00 51.41 186 PRO A C 1
ATOM 1462 O O . PRO A 1 186 ? 6.670 0.783 -23.974 1.00 51.41 186 PRO A O 1
ATOM 1465 N N . SER A 1 187 ? 4.839 -0.403 -23.434 1.00 47.00 187 SER A N 1
ATOM 1466 C CA . SER A 1 187 ? 4.702 -1.100 -24.720 1.00 47.00 187 SER A CA 1
ATOM 1467 C C . SER A 1 187 ? 4.658 -0.151 -25.925 1.00 47.00 187 SER A C 1
ATOM 1469 O O . SER A 1 187 ? 5.048 -0.551 -27.022 1.00 47.00 187 SER A O 1
ATOM 1471 N N . TYR A 1 188 ? 4.296 1.120 -25.727 1.00 51.50 188 TYR A N 1
ATOM 1472 C CA . TYR A 1 188 ? 4.327 2.156 -26.763 1.00 51.50 188 TYR A CA 1
ATOM 1473 C C . TYR A 1 188 ? 5.736 2.420 -27.337 1.00 51.50 188 TYR A C 1
ATOM 1475 O O . TYR A 1 188 ? 5.880 2.711 -28.523 1.00 51.50 188 TYR A O 1
ATOM 1483 N N . LEU A 1 189 ? 6.808 2.233 -26.554 1.00 39.81 189 LEU A N 1
ATOM 1484 C CA . LEU A 1 189 ? 8.185 2.421 -27.041 1.00 39.81 189 LEU A CA 1
ATOM 1485 C C . LEU A 1 189 ? 8.712 1.223 -27.846 1.00 39.81 189 LEU A C 1
ATOM 1487 O O . LEU A 1 189 ? 9.687 1.363 -28.589 1.00 39.81 189 LEU A O 1
ATOM 1491 N N . ARG A 1 190 ? 8.054 0.057 -27.779 1.00 38.91 190 ARG A N 1
ATOM 1492 C CA . ARG A 1 190 ? 8.454 -1.128 -28.557 1.00 38.91 190 ARG A CA 1
ATOM 1493 C C . ARG A 1 190 ? 8.321 -0.886 -30.064 1.00 38.91 190 ARG A C 1
ATOM 1495 O O . ARG A 1 190 ? 9.138 -1.393 -30.831 1.00 38.91 190 ARG A O 1
ATOM 1502 N N . HIS A 1 191 ? 7.355 -0.068 -30.486 1.00 45.06 191 HIS A N 1
ATOM 1503 C CA . HIS A 1 191 ? 7.176 0.319 -31.891 1.00 45.06 191 HIS A CA 1
ATOM 1504 C C . HIS A 1 191 ? 8.135 1.426 -32.349 1.00 45.06 191 HIS A C 1
ATOM 1506 O O . HIS A 1 191 ? 8.413 1.528 -33.539 1.00 45.06 191 HIS A O 1
ATOM 1512 N N . LEU A 1 192 ? 8.688 2.215 -31.423 1.00 43.28 192 LEU A N 1
ATOM 1513 C CA . LEU A 1 192 ? 9.595 3.324 -31.742 1.00 43.28 192 LEU A CA 1
ATOM 1514 C C . LEU A 1 192 ? 11.066 2.887 -31.849 1.00 43.28 192 LEU A C 1
ATOM 1516 O O . LEU A 1 192 ? 11.839 3.522 -32.562 1.00 43.28 192 LEU A O 1
ATOM 1520 N N . PHE A 1 193 ? 11.450 1.774 -31.210 1.00 40.72 193 PHE A N 1
ATOM 1521 C CA . PHE A 1 193 ? 12.830 1.261 -31.236 1.00 40.72 193 PHE A CA 1
ATOM 1522 C C . PHE A 1 193 ? 13.015 -0.083 -31.950 1.00 40.72 193 PHE A C 1
ATOM 1524 O O . PHE A 1 193 ? 14.150 -0.522 -32.133 1.00 40.72 193 PHE A O 1
ATOM 1531 N N . THR A 1 194 ? 11.950 -0.708 -32.460 1.00 44.59 194 THR A N 1
ATOM 1532 C CA . THR A 1 194 ? 12.081 -1.793 -33.451 1.00 44.59 194 THR A CA 1
ATOM 1533 C C . THR A 1 194 ? 12.285 -1.223 -34.854 1.00 44.59 194 THR A C 1
ATOM 1535 O O . THR A 1 194 ? 11.609 -1.586 -35.814 1.00 44.59 194 THR A O 1
ATOM 1538 N N . SER A 1 195 ? 13.270 -0.336 -35.007 1.00 38.72 195 SER A N 1
ATOM 1539 C CA . SER A 1 195 ? 13.789 -0.021 -36.332 1.00 38.72 195 SER A CA 1
ATOM 1540 C C . SER A 1 195 ? 14.533 -1.266 -36.823 1.00 38.72 195 SER A C 1
ATOM 1542 O O . SER A 1 195 ? 15.684 -1.515 -36.458 1.00 38.72 195 SER A O 1
ATOM 1544 N N . ARG A 1 196 ? 13.845 -2.123 -37.590 1.00 39.81 196 ARG A N 1
ATOM 1545 C CA . ARG A 1 196 ? 14.491 -3.214 -38.324 1.00 39.81 196 ARG A CA 1
ATOM 1546 C C . ARG A 1 196 ? 15.581 -2.587 -39.191 1.00 39.81 196 ARG A C 1
ATOM 1548 O O . ARG A 1 196 ? 15.276 -1.893 -40.159 1.00 39.81 196 ARG A O 1
ATOM 1555 N N . ARG A 1 197 ? 16.853 -2.862 -38.889 1.00 40.03 197 ARG A N 1
ATOM 1556 C CA . ARG A 1 197 ? 17.915 -2.695 -39.885 1.00 40.03 197 ARG A CA 1
ATOM 1557 C C . ARG A 1 197 ? 17.559 -3.582 -41.078 1.00 40.03 197 ARG A C 1
ATOM 1559 O O . ARG A 1 197 ? 17.551 -4.801 -40.955 1.00 40.03 197 ARG A O 1
ATOM 1566 N N . GLY A 1 198 ? 17.259 -2.945 -42.207 1.00 49.03 198 GLY A N 1
ATOM 1567 C CA . GLY A 1 198 ? 17.138 -3.582 -43.515 1.00 49.03 198 GLY A CA 1
ATOM 1568 C C . GLY A 1 198 ? 15.796 -4.257 -43.788 1.00 49.03 198 GLY A C 1
ATOM 1569 O O . GLY A 1 198 ? 15.719 -5.479 -43.849 1.00 49.03 198 GLY A O 1
ATOM 1570 N N . VAL A 1 199 ? 14.750 -3.474 -44.059 1.00 35.50 199 VAL A N 1
ATOM 1571 C CA . VAL A 1 199 ? 13.639 -3.958 -44.894 1.00 35.50 199 VAL A CA 1
ATOM 1572 C C . VAL A 1 199 ? 13.965 -3.585 -46.336 1.00 35.50 199 VAL A C 1
ATOM 1574 O O . VAL A 1 199 ? 13.874 -2.425 -46.730 1.00 35.50 199 VAL A O 1
ATOM 1577 N N . LYS A 1 200 ? 14.392 -4.577 -47.120 1.00 34.94 200 LYS A N 1
ATOM 1578 C CA . LYS A 1 200 ? 14.461 -4.469 -48.578 1.00 34.94 200 LYS A CA 1
ATOM 1579 C C . LYS A 1 200 ? 13.034 -4.661 -49.088 1.00 34.94 200 LYS A C 1
ATOM 1581 O O . LYS A 1 200 ? 12.464 -5.735 -48.918 1.00 34.94 200 LYS A O 1
ATOM 1586 N N . VAL A 1 201 ? 12.442 -3.607 -49.641 1.00 29.86 201 VAL A N 1
ATOM 1587 C CA . VAL A 1 201 ? 11.111 -3.678 -50.251 1.00 29.86 201 VAL A CA 1
ATOM 1588 C C . VAL A 1 201 ? 11.224 -4.517 -51.519 1.00 29.86 201 VAL A C 1
ATOM 1590 O O . VAL A 1 201 ? 11.878 -4.114 -52.477 1.00 29.86 201 VAL A O 1
ATOM 1593 N N . THR A 1 202 ? 10.585 -5.680 -51.523 1.00 34.19 202 THR A N 1
ATOM 1594 C CA . THR A 1 202 ? 10.251 -6.403 -52.749 1.00 34.19 202 THR A CA 1
ATOM 1595 C C . THR A 1 202 ? 8.741 -6.505 -52.814 1.00 34.19 202 THR A C 1
ATOM 1597 O O . THR A 1 202 ? 8.112 -7.129 -51.960 1.00 34.19 202 THR A O 1
ATOM 1600 N N . SER A 1 203 ? 8.168 -5.856 -53.818 1.00 40.38 203 SER A N 1
ATOM 1601 C CA . SER A 1 203 ? 6.789 -6.055 -54.228 1.00 40.38 203 SER A CA 1
ATOM 1602 C C . SER A 1 203 ? 6.627 -7.488 -54.723 1.00 40.38 203 SER A C 1
ATOM 1604 O O . SER A 1 203 ? 7.358 -7.894 -55.624 1.00 40.38 203 SER A O 1
ATOM 1606 N N . ASN A 1 204 ? 5.699 -8.242 -54.137 1.00 34.19 204 ASN A N 1
ATOM 1607 C CA . ASN A 1 204 ? 4.665 -8.973 -54.872 1.00 34.19 204 ASN A CA 1
ATOM 1608 C C . ASN A 1 204 ? 3.724 -9.693 -53.899 1.00 34.19 204 ASN A C 1
ATOM 1610 O O . ASN A 1 204 ? 4.134 -10.247 -52.883 1.00 34.19 204 ASN A O 1
ATOM 1614 N N . ALA A 1 205 ? 2.440 -9.620 -54.233 1.00 42.19 205 ALA A N 1
ATOM 1615 C CA . ALA A 1 205 ? 1.317 -10.180 -53.506 1.00 42.19 205 ALA A CA 1
ATOM 1616 C C . ALA A 1 205 ? 1.215 -11.707 -53.650 1.00 42.19 205 ALA A C 1
ATOM 1618 O O . ALA A 1 205 ? 1.474 -12.243 -54.726 1.00 42.19 205 ALA A O 1
ATOM 1619 N N . SER A 1 206 ? 0.764 -12.385 -52.590 1.00 34.53 206 SER A N 1
ATOM 1620 C CA . SER A 1 206 ? -0.331 -13.383 -52.570 1.00 34.53 206 SER A CA 1
ATOM 1621 C C . SER A 1 206 ? -0.350 -14.117 -51.216 1.00 34.53 206 SER A C 1
ATOM 1623 O O . SER A 1 206 ? 0.693 -14.521 -50.712 1.00 34.53 206 SER A O 1
ATOM 1625 N N . GLY A 1 207 ? -1.534 -14.232 -50.596 1.00 33.88 207 GLY A N 1
ATOM 1626 C CA . GLY A 1 207 ? -1.771 -15.052 -49.391 1.00 33.88 207 GLY A CA 1
ATOM 1627 C C . GLY A 1 207 ? -1.734 -16.566 -49.690 1.00 33.88 207 GLY A C 1
ATOM 1628 O O . GLY A 1 207 ? -1.472 -16.926 -50.838 1.00 33.88 207 GLY A O 1
ATOM 1629 N N . PRO A 1 208 ? -2.024 -17.460 -48.714 1.00 43.19 208 PRO A N 1
ATOM 1630 C CA . PRO A 1 208 ? -3.307 -17.440 -48.004 1.00 43.19 208 PRO A CA 1
ATOM 1631 C C . PRO A 1 208 ? -3.289 -17.766 -46.487 1.00 43.19 208 PRO A C 1
ATOM 1633 O O . PRO A 1 208 ? -2.359 -18.338 -45.931 1.00 43.19 208 PRO A O 1
ATOM 1636 N N . THR A 1 209 ? -4.395 -17.339 -45.875 1.00 40.16 209 THR A N 1
ATOM 1637 C CA . THR A 1 209 ? -5.124 -17.774 -44.665 1.00 40.16 209 THR A CA 1
ATOM 1638 C C . THR A 1 209 ? -4.632 -18.983 -43.850 1.00 40.16 209 THR A C 1
ATOM 1640 O O . THR A 1 209 ? -4.548 -20.096 -44.363 1.00 40.16 209 THR A O 1
ATOM 1643 N N . SER A 1 210 ? -4.538 -18.794 -42.529 1.00 37.62 210 SER A N 1
ATOM 1644 C CA . SER A 1 210 ? -4.768 -19.849 -41.530 1.00 37.62 210 SER A CA 1
ATOM 1645 C C . SER A 1 210 ? -5.532 -19.267 -40.336 1.00 37.62 210 SER A C 1
ATOM 1647 O O . SER A 1 210 ? -5.062 -18.320 -39.702 1.00 37.62 210 SER A O 1
ATOM 1649 N N . ASP A 1 211 ? -6.721 -19.815 -40.092 1.00 30.33 211 ASP A N 1
ATOM 1650 C CA . ASP A 1 211 ? -7.696 -19.416 -39.074 1.00 30.33 211 ASP A CA 1
ATOM 1651 C C . ASP A 1 211 ? -7.143 -19.414 -37.633 1.00 30.33 211 ASP A C 1
ATOM 1653 O O . ASP A 1 211 ? -6.410 -20.328 -37.257 1.00 30.33 211 ASP A O 1
ATOM 1657 N N . PRO A 1 212 ? -7.552 -18.461 -36.772 1.00 35.75 212 PRO A N 1
ATOM 1658 C CA . PRO A 1 212 ? -7.178 -18.417 -35.355 1.00 35.75 212 PRO A CA 1
ATOM 1659 C C . PRO A 1 212 ? -8.106 -19.246 -34.437 1.00 35.75 212 PRO A C 1
ATOM 1661 O O . PRO A 1 212 ? -8.125 -19.038 -33.226 1.00 35.75 212 PRO A O 1
ATOM 1664 N N . ALA A 1 213 ? -8.899 -20.177 -34.977 1.00 31.69 213 ALA A N 1
ATOM 1665 C CA . ALA A 1 213 ? -9.992 -20.834 -34.250 1.00 31.69 213 ALA A CA 1
ATOM 1666 C C . ALA A 1 213 ? -9.613 -22.118 -33.476 1.00 31.69 213 ALA A C 1
ATOM 1668 O O . ALA A 1 213 ? -10.494 -22.896 -33.119 1.00 31.69 213 ALA A O 1
ATOM 1669 N N . SER A 1 214 ? -8.334 -22.359 -33.176 1.00 34.03 214 SER A N 1
ATOM 1670 C CA . SER A 1 214 ? -7.914 -23.544 -32.411 1.00 34.03 214 SER A CA 1
ATOM 1671 C C . SER A 1 214 ? -6.935 -23.204 -31.287 1.00 34.03 214 SER A C 1
ATOM 1673 O O . SER A 1 214 ? -5.765 -23.579 -31.319 1.00 34.03 214 SER A O 1
ATOM 1675 N N . ALA A 1 215 ? -7.434 -22.489 -30.282 1.00 32.19 215 ALA A N 1
ATOM 1676 C CA . ALA A 1 215 ? -6.870 -22.474 -28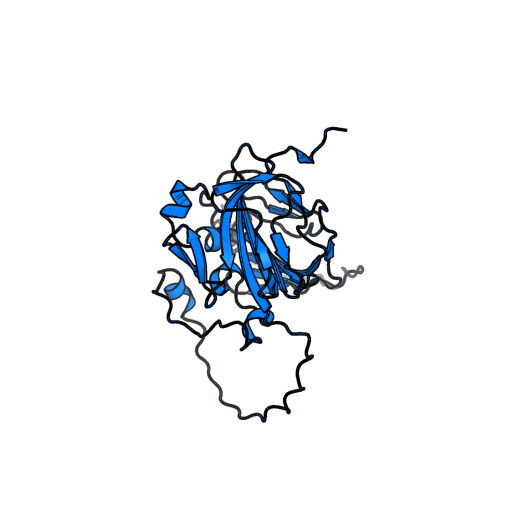.935 1.00 32.19 215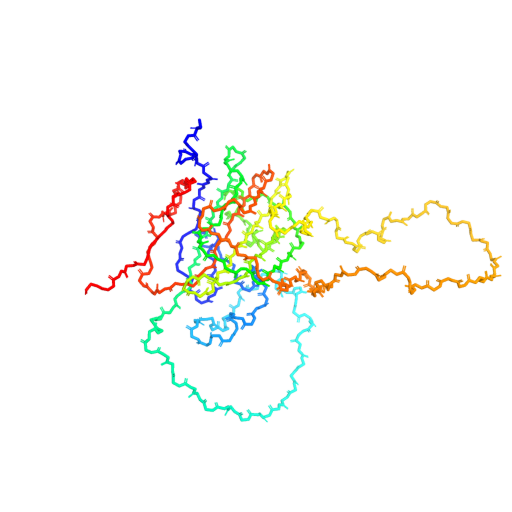 ALA A CA 1
ATOM 1677 C C . ALA A 1 215 ? -8.013 -22.242 -27.934 1.00 32.19 215 ALA A C 1
ATOM 1679 O O . ALA A 1 215 ? -8.194 -21.155 -27.393 1.00 32.19 215 ALA A O 1
ATOM 1680 N N . SER A 1 216 ? -8.841 -23.271 -27.754 1.00 35.19 216 SER A N 1
ATOM 1681 C CA . SER A 1 216 ? -9.798 -23.365 -26.655 1.00 35.19 216 SER A CA 1
ATOM 1682 C C . SER A 1 216 ? -9.328 -24.480 -25.733 1.00 35.19 216 SER A C 1
ATOM 1684 O O . SER A 1 216 ? -9.572 -25.649 -26.006 1.00 35.19 216 SER A O 1
ATOM 1686 N N . GLU A 1 217 ? -8.657 -24.101 -24.647 1.00 33.53 217 GLU A N 1
ATOM 1687 C CA . GLU A 1 217 ? -8.609 -24.891 -23.420 1.00 33.53 217 GLU A CA 1
ATOM 1688 C C . GLU A 1 217 ? -8.867 -23.951 -22.232 1.00 33.53 217 GLU A C 1
ATOM 1690 O O . GLU A 1 217 ? -8.090 -23.055 -21.923 1.00 33.53 217 GLU A O 1
ATOM 1695 N N . CYS A 1 218 ? -10.057 -24.129 -21.654 1.00 35.78 218 CYS A N 1
ATOM 1696 C CA . CYS A 1 218 ? -10.472 -23.879 -20.275 1.00 35.78 218 CYS A CA 1
ATOM 1697 C C . CYS A 1 218 ? -9.684 -22.840 -19.443 1.00 35.78 218 CYS A C 1
ATOM 1699 O O . CYS A 1 218 ? -8.789 -23.176 -18.674 1.00 35.78 218 CYS A O 1
ATOM 1701 N N . GLY A 1 219 ? -10.142 -21.590 -19.481 1.00 28.98 219 GLY A N 1
ATOM 1702 C CA . GLY A 1 219 ? -9.820 -20.566 -18.490 1.00 28.98 219 GLY A CA 1
ATOM 1703 C C . GLY A 1 219 ? -10.607 -19.304 -18.810 1.00 28.98 219 GLY A C 1
ATOM 1704 O O . GLY A 1 219 ? -10.401 -18.698 -19.858 1.00 28.98 219 GLY A O 1
ATOM 1705 N N . THR A 1 220 ? -11.566 -18.925 -17.966 1.00 31.81 220 THR A N 1
ATOM 1706 C CA . THR A 1 220 ? -12.270 -17.649 -18.131 1.00 31.81 220 THR A CA 1
ATOM 1707 C C . THR A 1 220 ? -11.236 -16.539 -17.981 1.00 31.81 220 THR A C 1
ATOM 1709 O O . THR A 1 220 ? -10.702 -16.336 -16.893 1.00 31.81 220 THR A O 1
ATOM 1712 N N . MET A 1 221 ? -10.904 -15.878 -19.090 1.00 26.42 221 MET A N 1
ATOM 1713 C CA . MET A 1 221 ? -9.891 -14.826 -19.128 1.00 26.42 221 MET A CA 1
ATOM 1714 C C . MET A 1 221 ? -10.248 -13.734 -18.109 1.00 26.42 221 MET A C 1
ATOM 1716 O O . MET A 1 221 ? -11.411 -13.315 -18.068 1.00 26.42 221 MET A O 1
ATOM 1720 N N . PRO A 1 222 ? -9.298 -13.257 -17.288 1.00 35.53 222 PRO A N 1
ATOM 1721 C CA . PRO A 1 222 ? -9.565 -12.124 -16.420 1.00 35.53 222 PRO A CA 1
ATOM 1722 C C . PRO A 1 222 ? -9.958 -10.894 -17.243 1.00 35.53 222 PRO A C 1
ATOM 1724 O O . PRO A 1 222 ? -9.389 -10.632 -18.306 1.00 35.53 222 PRO A O 1
ATOM 1727 N N . VAL A 1 223 ? -10.914 -10.109 -16.741 1.00 42.16 223 VAL A N 1
ATOM 1728 C CA . VAL A 1 223 ? -11.276 -8.830 -17.364 1.00 42.16 223 VAL A CA 1
ATOM 1729 C C . VAL A 1 223 ? -10.164 -7.833 -17.051 1.00 42.16 223 VAL A C 1
ATOM 1731 O O . VAL A 1 223 ? -10.146 -7.236 -15.975 1.00 42.16 223 VAL A O 1
ATOM 1734 N N . ILE A 1 224 ? -9.214 -7.697 -17.980 1.00 41.06 224 ILE A N 1
ATOM 1735 C CA . ILE A 1 224 ? -8.180 -6.666 -17.920 1.00 41.06 224 ILE A CA 1
ATOM 1736 C C . ILE A 1 224 ? -8.723 -5.406 -18.585 1.00 41.06 224 ILE A C 1
ATOM 1738 O O . ILE A 1 224 ? -8.899 -5.377 -19.804 1.00 41.06 224 ILE A O 1
ATOM 1742 N N . ILE A 1 225 ? -8.972 -4.362 -17.798 1.00 49.41 225 ILE A N 1
ATOM 1743 C CA . ILE A 1 225 ? -9.376 -3.058 -18.328 1.00 49.41 225 ILE A CA 1
ATOM 1744 C C . ILE A 1 225 ? -8.139 -2.166 -18.346 1.00 49.41 225 ILE A C 1
ATOM 1746 O O . ILE A 1 225 ? -7.640 -1.750 -17.301 1.00 49.41 225 ILE A O 1
ATOM 1750 N N . LYS A 1 226 ? -7.623 -1.894 -19.545 1.00 49.97 226 LYS A N 1
ATOM 1751 C CA . LYS A 1 226 ? -6.551 -0.913 -19.732 1.00 49.97 226 LYS A CA 1
ATOM 1752 C C . LYS A 1 226 ? -7.177 0.465 -19.861 1.00 49.97 226 LYS A C 1
ATOM 1754 O O . LYS A 1 226 ? -7.902 0.716 -20.819 1.00 49.97 226 LYS A O 1
ATOM 1759 N N . MET A 1 227 ? -6.901 1.317 -18.889 1.00 55.19 227 MET A N 1
ATOM 1760 C CA . MET A 1 227 ? -7.249 2.732 -18.909 1.00 55.19 227 MET A CA 1
ATOM 1761 C C . MET A 1 227 ? -5.977 3.544 -19.150 1.00 55.19 227 MET A C 1
ATOM 1763 O O . MET A 1 227 ? -4.867 3.034 -18.964 1.00 55.19 227 MET A O 1
ATOM 1767 N N . ASP A 1 228 ? -6.115 4.808 -19.545 1.00 58.41 228 ASP A N 1
ATOM 1768 C CA . ASP A 1 228 ? -4.964 5.696 -19.703 1.00 58.41 228 ASP A CA 1
ATOM 1769 C C . ASP A 1 228 ? -4.227 5.841 -18.360 1.00 58.41 228 ASP A C 1
ATOM 1771 O O . ASP A 1 228 ? -4.676 6.512 -17.432 1.00 58.41 228 ASP A O 1
ATOM 1775 N N . GLY A 1 229 ? -3.096 5.141 -18.238 1.00 74.75 229 GLY A N 1
ATOM 1776 C CA . GLY A 1 229 ? -2.207 5.187 -17.077 1.00 74.75 229 GLY A CA 1
ATOM 1777 C C . GLY A 1 229 ? -2.306 4.032 -16.070 1.00 74.75 229 GLY A C 1
ATOM 1778 O O . GLY A 1 229 ? -1.478 4.007 -15.160 1.00 74.75 229 GLY A O 1
ATOM 1779 N N . TYR A 1 230 ? -3.235 3.071 -16.201 1.00 84.69 230 TYR A N 1
ATOM 1780 C CA . TYR A 1 230 ? -3.271 1.870 -15.341 1.00 84.69 230 TYR A CA 1
ATOM 1781 C C . TYR A 1 230 ? -3.985 0.659 -15.962 1.00 84.69 230 TYR A C 1
ATOM 1783 O O . TYR A 1 230 ? -4.810 0.783 -16.865 1.00 84.69 230 TYR A O 1
ATOM 1791 N N . GLU A 1 231 ? -3.673 -0.530 -15.444 1.00 88.06 231 GLU A N 1
ATOM 1792 C CA . GLU A 1 231 ? -4.301 -1.800 -15.816 1.00 88.06 231 GLU A CA 1
ATOM 1793 C C . GLU A 1 231 ? -5.068 -2.386 -14.624 1.00 88.06 231 GLU A C 1
ATOM 1795 O O . GLU A 1 231 ? -4.473 -2.731 -13.597 1.00 88.06 231 GLU A O 1
ATOM 1800 N N . ASP A 1 232 ? -6.385 -2.526 -14.773 1.00 89.69 232 ASP A N 1
ATOM 1801 C CA . ASP A 1 232 ? -7.247 -3.183 -13.791 1.00 89.69 232 ASP A CA 1
ATOM 1802 C C . ASP A 1 232 ? -7.364 -4.670 -14.076 1.00 89.69 232 ASP A C 1
ATOM 1804 O O . ASP A 1 232 ? -7.523 -5.079 -15.220 1.00 89.69 232 ASP A O 1
ATOM 1808 N N . LEU A 1 233 ? -7.327 -5.468 -13.018 1.00 89.94 233 LEU A N 1
ATOM 1809 C CA . LEU A 1 233 ? -7.602 -6.893 -12.993 1.00 89.94 233 LEU A CA 1
ATOM 1810 C C . LEU A 1 233 ? -8.654 -7.142 -11.912 1.00 89.94 233 LEU A C 1
ATOM 1812 O O . LEU A 1 233 ? -8.397 -6.928 -10.728 1.00 89.94 233 LEU A O 1
ATOM 1816 N N . HIS A 1 234 ? -9.829 -7.620 -12.311 1.00 90.81 234 HIS A N 1
ATOM 1817 C CA . HIS A 1 234 ? -10.844 -8.098 -11.374 1.00 90.81 234 HIS A CA 1
ATOM 1818 C C . HIS A 1 234 ? -10.716 -9.607 -11.191 1.00 90.81 234 HIS A C 1
ATOM 1820 O O . HIS A 1 234 ? -10.789 -10.366 -12.162 1.00 90.81 234 HIS A O 1
ATOM 1826 N N . PHE A 1 235 ? -10.541 -10.046 -9.947 1.00 86.25 235 PHE A N 1
ATOM 1827 C CA . PHE A 1 235 ? -10.427 -11.464 -9.639 1.00 86.25 235 PHE A CA 1
ATOM 1828 C C . PHE A 1 235 ? -11.810 -12.117 -9.697 1.00 86.25 235 PHE A C 1
ATOM 1830 O O . PHE A 1 235 ? -12.725 -11.726 -8.974 1.00 86.25 235 PHE A O 1
ATOM 1837 N N . LEU A 1 236 ? -11.965 -13.139 -10.545 1.00 85.12 236 LEU A N 1
ATOM 1838 C CA . LEU A 1 236 ? -13.211 -13.914 -10.633 1.00 85.12 236 LEU A CA 1
ATOM 1839 C C . LEU A 1 236 ? -13.536 -14.608 -9.306 1.00 85.12 236 LEU A C 1
ATOM 1841 O O . LEU A 1 236 ? -14.694 -14.693 -8.904 1.00 85.12 236 LEU A O 1
ATOM 1845 N N . GLN A 1 237 ? -12.494 -15.093 -8.633 1.00 90.00 237 GLN A N 1
ATOM 1846 C CA . GLN A 1 237 ? -12.554 -15.568 -7.262 1.00 90.00 237 GLN A CA 1
ATOM 1847 C C . GLN A 1 237 ? -11.675 -14.651 -6.417 1.00 90.00 237 GLN A C 1
ATOM 1849 O O . GLN A 1 237 ? -10.469 -14.606 -6.659 1.00 90.00 237 GLN A O 1
ATOM 1854 N N . PRO A 1 238 ? -12.254 -13.916 -5.456 1.00 92.56 238 PRO A N 1
ATOM 1855 C CA . PRO A 1 238 ? -11.480 -13.057 -4.581 1.00 92.56 238 PRO A CA 1
ATOM 1856 C C . PRO A 1 238 ? -10.346 -13.809 -3.875 1.00 92.56 238 PRO A C 1
ATOM 1858 O O . PRO A 1 238 ? -10.554 -14.911 -3.355 1.00 92.56 238 PRO A O 1
ATOM 1861 N N . ILE A 1 239 ? -9.158 -13.204 -3.839 1.00 94.94 239 ILE A N 1
ATOM 1862 C CA . ILE A 1 239 ? -8.019 -13.735 -3.091 1.00 94.94 239 ILE A CA 1
ATOM 1863 C C . ILE A 1 239 ? -8.298 -13.487 -1.612 1.00 94.94 239 ILE A C 1
ATOM 1865 O O . ILE A 1 239 ? -8.467 -12.347 -1.178 1.00 94.94 239 ILE A O 1
ATOM 1869 N N . LYS A 1 240 ? -8.343 -14.565 -0.835 1.00 96.62 240 LYS A N 1
ATOM 1870 C CA . LYS A 1 240 ? -8.506 -14.500 0.615 1.00 96.62 240 LYS A CA 1
ATOM 1871 C C . LYS A 1 240 ? -7.146 -14.630 1.265 1.00 96.62 240 LYS A C 1
ATOM 1873 O O . LYS A 1 240 ? -6.463 -15.619 1.022 1.00 96.62 240 LYS A O 1
ATOM 1878 N N . THR A 1 241 ? -6.807 -13.672 2.110 1.00 95.94 241 THR A N 1
ATOM 1879 C CA . THR A 1 241 ? -5.612 -13.731 2.945 1.00 95.94 241 THR A CA 1
ATOM 1880 C C . THR A 1 241 ? -6.000 -13.682 4.414 1.00 95.94 241 THR A C 1
ATOM 1882 O O . THR A 1 241 ? -6.983 -13.035 4.792 1.00 95.94 241 THR A O 1
ATOM 1885 N N . ILE A 1 242 ? -5.225 -14.362 5.254 1.00 95.81 242 ILE A N 1
ATOM 1886 C CA . ILE A 1 242 ? -5.357 -14.278 6.712 1.00 95.81 242 ILE A CA 1
ATOM 1887 C C . ILE A 1 242 ? -4.325 -13.314 7.288 1.00 95.81 242 ILE A C 1
ATOM 1889 O O . ILE A 1 242 ? -3.239 -13.122 6.735 1.00 95.81 242 ILE A O 1
ATOM 1893 N N . LYS A 1 243 ? -4.632 -12.704 8.432 1.00 94.38 243 LYS A N 1
ATOM 1894 C CA . LYS A 1 243 ? -3.696 -11.817 9.127 1.00 94.38 243 LYS A CA 1
ATOM 1895 C C . LYS A 1 243 ? -2.347 -12.512 9.364 1.00 94.38 243 LYS A C 1
ATOM 1897 O O . LYS A 1 243 ? -2.277 -13.567 9.987 1.00 94.38 243 LYS A O 1
ATOM 1902 N N . GLY A 1 244 ? -1.267 -11.862 8.933 1.00 91.69 244 GLY A N 1
ATOM 1903 C CA . GLY A 1 244 ? 0.109 -12.342 9.066 1.00 91.69 244 GLY A CA 1
ATOM 1904 C C . GLY A 1 244 ? 0.571 -13.281 7.948 1.00 9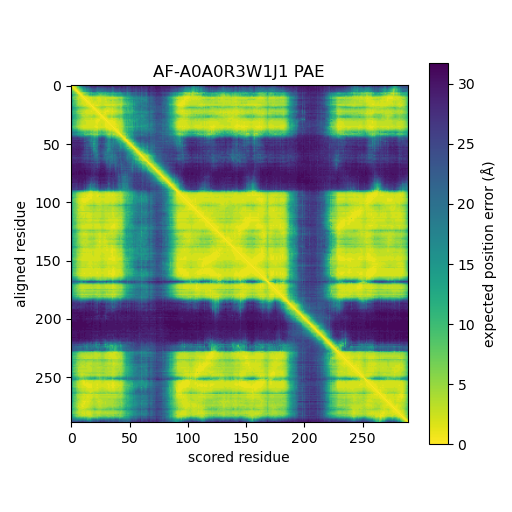1.69 244 GLY A C 1
ATOM 1905 O O . GLY A 1 244 ? 1.753 -13.621 7.906 1.00 91.69 244 GLY A O 1
ATOM 1906 N N . GLU A 1 245 ? -0.307 -13.672 7.023 1.00 93.69 245 GLU A N 1
ATOM 1907 C CA . GLU A 1 245 ? 0.067 -14.484 5.864 1.00 93.69 245 GLU A CA 1
ATOM 1908 C C . GLU A 1 245 ? 1.060 -13.746 4.969 1.00 93.69 245 GLU A C 1
ATOM 1910 O O . GLU A 1 245 ? 0.914 -12.549 4.725 1.00 93.69 245 GLU A O 1
ATOM 1915 N N . LEU A 1 246 ? 2.081 -14.453 4.487 1.00 93.31 246 LEU A N 1
ATOM 1916 C CA . LEU A 1 246 ? 3.050 -13.907 3.545 1.00 93.31 246 LEU A CA 1
ATOM 1917 C C . LEU A 1 246 ? 2.343 -13.584 2.218 1.00 93.31 246 LEU A C 1
ATOM 1919 O O . LEU A 1 246 ? 1.822 -14.480 1.562 1.00 93.31 246 LEU A O 1
ATOM 1923 N N . PHE A 1 247 ? 2.321 -12.309 1.833 1.00 94.00 247 PHE A N 1
ATOM 1924 C CA . PHE A 1 247 ? 1.515 -11.825 0.708 1.00 94.00 247 PHE A CA 1
ATOM 1925 C C . PHE A 1 247 ? 2.362 -11.534 -0.536 1.00 94.00 247 PHE A C 1
ATOM 1927 O O . PHE A 1 247 ? 1.964 -11.848 -1.658 1.00 94.00 247 PHE A O 1
ATOM 1934 N N . GLY A 1 248 ? 3.558 -10.984 -0.347 1.00 94.06 248 GLY A N 1
ATOM 1935 C CA . GLY A 1 248 ? 4.463 -10.674 -1.444 1.00 94.06 248 GLY A CA 1
ATOM 1936 C C . GLY A 1 248 ? 5.812 -10.171 -0.963 1.00 94.06 248 GLY A C 1
ATOM 1937 O O . GLY A 1 248 ? 6.131 -10.232 0.225 1.00 94.06 248 GLY A O 1
ATOM 1938 N N . GLU A 1 249 ? 6.610 -9.674 -1.895 1.00 94.06 249 GLU A N 1
ATOM 1939 C CA . GLU A 1 249 ? 7.930 -9.130 -1.619 1.00 94.06 249 GLU A CA 1
ATOM 1940 C C . GLU A 1 249 ? 8.341 -8.039 -2.607 1.00 94.06 249 GLU A C 1
ATOM 1942 O O . GLU A 1 249 ? 7.844 -7.938 -3.735 1.00 94.06 249 GLU A O 1
ATOM 1947 N N . PHE A 1 250 ? 9.276 -7.215 -2.149 1.00 90.88 250 PHE A N 1
ATOM 1948 C CA . PHE A 1 250 ? 10.070 -6.335 -2.989 1.00 90.88 250 PHE A CA 1
ATOM 1949 C C . PHE A 1 250 ? 11.487 -6.876 -3.098 1.00 90.88 250 PHE A C 1
ATOM 1951 O O . PHE A 1 250 ? 11.988 -7.532 -2.188 1.00 90.88 250 PHE A O 1
ATOM 1958 N N . ASN A 1 251 ? 12.176 -6.505 -4.170 1.00 78.06 251 ASN A N 1
ATOM 1959 C CA . ASN A 1 251 ? 13.590 -6.833 -4.294 1.00 78.06 251 ASN A CA 1
ATOM 1960 C C . ASN A 1 251 ? 14.505 -5.859 -3.529 1.00 78.06 251 ASN A C 1
ATOM 1962 O O . ASN A 1 251 ? 15.589 -6.266 -3.123 1.00 78.06 251 ASN A O 1
ATOM 1966 N N . PHE A 1 252 ? 14.123 -4.582 -3.369 1.00 77.69 252 PHE A N 1
ATOM 1967 C CA . PHE A 1 252 ? 14.915 -3.569 -2.654 1.00 77.69 252 PHE A CA 1
ATOM 1968 C C . PHE A 1 252 ? 14.089 -2.312 -2.340 1.00 77.69 252 PHE A C 1
ATOM 1970 O O . PHE A 1 252 ? 13.003 -2.160 -2.896 1.00 77.69 252 PHE A O 1
ATOM 1977 N N . GLY A 1 253 ? 14.638 -1.420 -1.497 1.00 79.06 253 GLY A N 1
ATOM 1978 C CA . GLY A 1 253 ? 14.153 -0.072 -1.144 1.00 79.06 253 GLY A CA 1
ATOM 1979 C C . GLY A 1 253 ? 12.759 0.292 -1.658 1.00 79.06 253 GLY A C 1
ATOM 1980 O O . GLY A 1 253 ? 12.622 0.677 -2.814 1.00 79.06 253 GLY A O 1
ATOM 1981 N N . SER A 1 254 ? 11.732 0.190 -0.820 1.00 90.50 254 SER A N 1
ATOM 1982 C CA . SER A 1 254 ? 10.335 0.266 -1.264 1.00 90.50 254 SER A CA 1
ATOM 1983 C C . SER A 1 254 ? 9.441 0.950 -0.237 1.00 90.50 254 SER A C 1
ATOM 1985 O O . SER A 1 254 ? 9.883 1.389 0.827 1.00 90.50 254 SER A O 1
ATOM 1987 N N . THR A 1 255 ? 8.166 1.123 -0.569 1.00 94.38 255 THR A N 1
ATOM 1988 C CA . THR A 1 255 ? 7.181 1.662 0.372 1.00 94.38 255 THR A CA 1
ATOM 1989 C C . THR A 1 255 ? 5.877 0.896 0.249 1.00 94.38 255 THR A C 1
ATOM 1991 O O . THR A 1 255 ? 5.412 0.600 -0.853 1.00 94.38 255 THR A O 1
ATOM 1994 N N . ILE A 1 256 ? 5.285 0.583 1.395 1.00 95.88 256 ILE A N 1
ATOM 1995 C CA . ILE A 1 256 ? 3.936 0.037 1.495 1.00 95.88 256 ILE A CA 1
ATOM 1996 C C . ILE A 1 256 ? 3.035 1.165 1.967 1.00 95.88 256 ILE A C 1
ATOM 1998 O O . ILE A 1 256 ? 3.313 1.781 2.995 1.00 95.88 256 ILE A O 1
ATOM 2002 N N . VAL A 1 257 ? 1.953 1.421 1.239 1.00 97.12 257 VAL A N 1
ATOM 2003 C CA . VAL A 1 257 ? 0.903 2.348 1.663 1.00 97.12 257 VAL A CA 1
ATOM 2004 C C . VAL A 1 257 ? -0.381 1.562 1.902 1.00 97.12 257 VAL A C 1
ATOM 2006 O O . VAL A 1 257 ? -0.842 0.817 1.041 1.00 97.12 257 VAL A O 1
ATOM 2009 N N . LEU A 1 258 ? -0.958 1.712 3.088 1.00 97.44 258 LEU A N 1
ATOM 2010 C CA . LEU A 1 258 ? -2.218 1.107 3.495 1.00 97.44 258 LEU A CA 1
ATOM 2011 C C . LEU A 1 258 ? -3.278 2.196 3.584 1.00 97.44 258 LEU A C 1
ATOM 2013 O O . LEU A 1 258 ? -3.071 3.197 4.271 1.00 97.44 258 LEU A O 1
ATOM 2017 N N . ILE A 1 259 ? -4.418 1.968 2.935 1.00 96.25 259 ILE A N 1
ATOM 2018 C CA . ILE A 1 259 ? -5.615 2.799 3.074 1.00 96.25 259 ILE A CA 1
ATOM 2019 C C . ILE A 1 259 ? -6.770 1.898 3.483 1.00 96.25 259 ILE A C 1
ATOM 2021 O O . ILE A 1 259 ? -7.117 0.974 2.750 1.00 96.25 259 ILE A O 1
ATOM 2025 N N . PHE A 1 260 ? -7.389 2.147 4.630 1.00 94.88 260 PHE A N 1
ATOM 2026 C CA . PHE A 1 260 ? -8.449 1.270 5.124 1.00 94.88 260 PHE A CA 1
ATOM 2027 C C . PHE A 1 260 ? -9.523 2.026 5.895 1.00 94.88 260 PHE A C 1
ATOM 2029 O O . PHE A 1 260 ? -9.247 3.00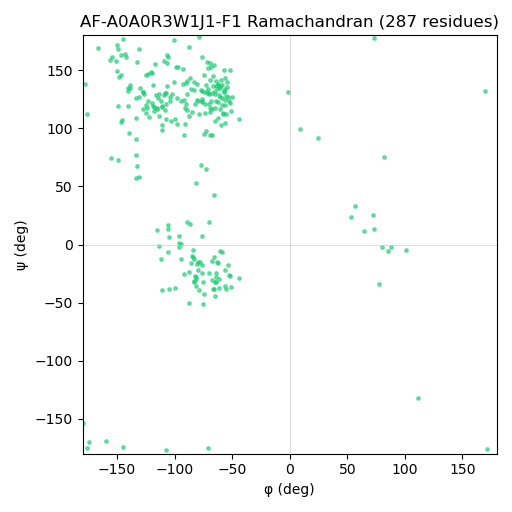7 6.578 1.00 94.88 260 PHE A O 1
ATOM 2036 N N . GLY A 1 261 ? -10.764 1.563 5.766 1.00 91.62 261 GLY A N 1
ATOM 2037 C CA . GLY A 1 261 ? -11.890 2.050 6.555 1.00 91.62 261 GLY A CA 1
ATOM 2038 C C . GLY A 1 261 ? -11.930 1.361 7.913 1.00 91.62 261 GLY A C 1
ATOM 2039 O O . GLY A 1 261 ? -11.817 0.140 7.967 1.00 91.62 261 GLY A O 1
ATOM 2040 N N . ALA A 1 262 ? -12.104 2.110 8.996 1.00 91.00 262 ALA A N 1
ATOM 2041 C CA . ALA A 1 262 ? -12.331 1.576 10.338 1.00 91.00 262 ALA A CA 1
ATOM 2042 C C . ALA A 1 262 ? -13.324 2.471 11.104 1.00 91.00 262 ALA A C 1
ATOM 2044 O O . ALA A 1 262 ? -13.553 3.607 10.687 1.00 91.00 262 ALA A O 1
ATOM 2045 N N . PRO A 1 263 ? -13.919 1.999 12.213 1.00 90.00 263 PRO A N 1
ATOM 2046 C CA . PRO A 1 263 ? -14.716 2.861 13.087 1.00 90.00 263 PRO A CA 1
ATOM 2047 C C . PRO A 1 263 ? -13.901 4.062 13.588 1.00 90.00 263 PRO A C 1
ATOM 2049 O O . PRO A 1 263 ? -12.695 3.920 13.799 1.00 90.00 263 PRO A O 1
ATOM 2052 N N . ALA A 1 264 ? -14.553 5.202 13.845 1.00 85.38 264 ALA A N 1
ATOM 2053 C CA . ALA A 1 264 ? -13.908 6.428 14.341 1.00 85.38 264 ALA A CA 1
ATOM 2054 C C . ALA A 1 264 ? -13.049 6.232 15.612 1.00 85.38 264 ALA A C 1
ATOM 2056 O O . ALA A 1 264 ? -12.087 6.963 15.832 1.00 85.38 264 ALA A O 1
ATOM 2057 N N . GLY A 1 265 ? -13.353 5.218 16.432 1.00 86.56 265 GLY A N 1
ATOM 2058 C CA . GLY A 1 265 ? -12.565 4.828 17.608 1.00 86.56 265 GLY A CA 1
ATOM 2059 C C . GLY A 1 265 ? -11.269 4.059 17.308 1.00 86.56 265 GLY A C 1
ATOM 2060 O O . GLY A 1 265 ? -10.649 3.534 18.235 1.00 86.56 265 GLY A O 1
ATOM 2061 N N . PHE A 1 266 ? -10.851 3.919 16.045 1.00 92.00 266 PHE A N 1
ATOM 2062 C CA . PHE A 1 266 ? -9.587 3.263 15.711 1.00 92.00 266 PHE A CA 1
ATOM 2063 C C . PHE A 1 266 ? -8.384 4.122 16.116 1.00 92.00 266 PHE A C 1
ATOM 2065 O O . PHE A 1 266 ? -8.286 5.299 15.774 1.00 92.00 266 PHE A O 1
ATOM 2072 N N . GLN A 1 267 ? -7.432 3.504 16.813 1.00 93.38 267 GLN A N 1
ATOM 2073 C CA . GLN A 1 267 ? -6.200 4.138 17.266 1.00 93.38 267 GLN A CA 1
ATOM 2074 C C . GLN A 1 267 ? -4.983 3.328 16.833 1.00 93.38 267 GLN A C 1
ATOM 2076 O O . GLN A 1 267 ? -4.899 2.115 17.065 1.00 93.38 267 GLN A O 1
ATOM 2081 N N . PHE A 1 268 ? -4.009 4.020 16.249 1.00 94.75 268 PHE A N 1
ATOM 2082 C CA . PHE A 1 268 ? -2.707 3.445 15.948 1.00 94.75 268 PHE A CA 1
ATOM 2083 C C . PHE A 1 268 ? -1.881 3.259 17.224 1.00 94.75 268 PHE A C 1
ATOM 2085 O O . PHE A 1 268 ? -1.818 4.141 18.079 1.00 94.75 268 PHE A O 1
ATOM 2092 N N . PHE A 1 269 ? -1.216 2.111 17.328 1.00 94.00 269 PHE A N 1
ATOM 2093 C CA . PHE A 1 269 ? -0.164 1.889 18.321 1.00 94.00 269 PHE A CA 1
ATOM 2094 C C . PHE A 1 269 ? 1.164 2.484 17.860 1.00 94.00 269 PHE A C 1
ATOM 2096 O O . PHE A 1 269 ? 1.929 2.990 18.676 1.00 94.00 269 PHE A O 1
ATOM 2103 N N . VAL A 1 270 ? 1.415 2.410 16.552 1.00 92.88 270 VAL A N 1
ATOM 2104 C CA . VAL A 1 270 ? 2.643 2.877 15.909 1.00 92.88 270 VAL A CA 1
ATOM 2105 C C . VAL A 1 270 ? 2.577 4.382 15.700 1.00 92.88 270 VAL A C 1
ATOM 2107 O O . VAL A 1 270 ? 1.550 4.913 15.274 1.00 92.88 270 VAL A O 1
ATOM 2110 N N . LYS A 1 271 ? 3.684 5.071 15.965 1.00 93.44 271 LYS A N 1
ATOM 2111 C CA . LYS A 1 271 ? 3.822 6.509 15.725 1.00 93.44 271 LYS A CA 1
ATOM 2112 C C . LYS A 1 271 ? 4.690 6.787 14.505 1.00 93.44 271 LYS A C 1
ATOM 2114 O O . LYS A 1 271 ? 5.472 5.957 14.053 1.00 93.44 271 LYS A O 1
ATOM 2119 N N . ARG A 1 2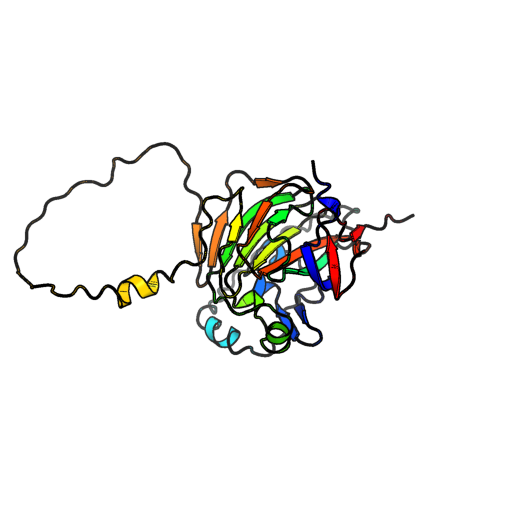72 ? 4.571 8.004 13.979 1.00 92.06 272 ARG A N 1
ATOM 2120 C CA . ARG A 1 272 ? 5.464 8.496 12.930 1.00 92.06 272 ARG A CA 1
ATOM 2121 C C . ARG A 1 272 ? 6.932 8.386 13.366 1.00 92.06 272 ARG A C 1
ATOM 2123 O O . ARG A 1 272 ? 7.253 8.713 14.506 1.00 92.06 272 ARG A O 1
ATOM 2130 N N . ALA A 1 273 ? 7.796 7.997 12.429 1.00 90.56 273 ALA A N 1
ATOM 2131 C CA . ALA A 1 273 ? 9.225 7.737 12.607 1.00 90.56 273 ALA A CA 1
ATOM 2132 C C . ALA A 1 273 ? 9.556 6.555 13.542 1.00 90.56 273 ALA A C 1
ATOM 2134 O O . ALA A 1 273 ? 10.708 6.370 13.932 1.00 90.56 273 ALA A O 1
ATOM 2135 N N . GLU A 1 274 ? 8.564 5.736 13.908 1.00 93.00 274 GLU A N 1
ATOM 2136 C CA . GLU A 1 274 ? 8.785 4.508 14.667 1.00 93.00 274 GLU A CA 1
ATOM 2137 C C . GLU A 1 274 ? 9.105 3.336 13.731 1.00 93.00 274 GLU A C 1
ATOM 2139 O O . GLU A 1 274 ? 8.541 3.207 12.640 1.00 93.00 274 GLU A O 1
ATOM 2144 N N . ARG A 1 275 ? 10.010 2.457 14.169 1.00 92.75 275 ARG A N 1
ATOM 2145 C CA . ARG A 1 275 ? 10.317 1.207 13.468 1.00 92.75 275 ARG A CA 1
ATOM 2146 C C . ARG A 1 275 ? 9.211 0.185 13.714 1.00 92.75 275 ARG A C 1
ATOM 2148 O O . ARG A 1 275 ? 8.829 -0.063 14.854 1.00 92.75 275 ARG A O 1
ATOM 2155 N N . VAL A 1 276 ? 8.744 -0.440 12.641 1.00 92.06 276 VAL A N 1
ATOM 2156 C CA . VAL A 1 276 ? 7.722 -1.490 12.658 1.00 92.06 276 VAL A CA 1
ATOM 2157 C C . VAL A 1 276 ? 8.392 -2.853 12.523 1.00 92.06 276 VAL A C 1
ATOM 2159 O O . VAL A 1 276 ? 9.334 -3.015 11.747 1.00 92.06 276 VAL A O 1
ATOM 2162 N N . ARG A 1 277 ? 7.904 -3.849 13.266 1.00 90.44 277 ARG A N 1
ATOM 2163 C CA . ARG A 1 277 ? 8.383 -5.240 13.219 1.00 90.44 277 ARG A CA 1
ATOM 2164 C C . ARG A 1 277 ? 7.380 -6.181 12.567 1.00 90.44 277 ARG A C 1
ATOM 2166 O O . ARG A 1 277 ? 6.176 -5.918 12.563 1.00 90.44 277 ARG A O 1
ATOM 2173 N N . VAL A 1 278 ? 7.865 -7.319 12.072 1.00 86.75 278 VAL A N 1
ATOM 2174 C CA . VAL A 1 278 ? 6.994 -8.366 11.521 1.00 86.75 278 VAL A CA 1
ATOM 2175 C C . VAL A 1 278 ? 6.044 -8.850 12.617 1.00 86.75 278 VAL A C 1
ATOM 2177 O O . VAL A 1 278 ? 6.469 -9.220 13.710 1.00 86.75 278 VAL A O 1
ATOM 2180 N N . GLY A 1 279 ? 4.743 -8.836 12.325 1.00 84.94 279 GLY A N 1
ATOM 2181 C CA . GLY A 1 279 ? 3.699 -9.252 13.265 1.00 84.94 279 GLY A CA 1
ATOM 2182 C C . GLY A 1 279 ? 3.307 -8.201 14.310 1.00 84.94 279 GLY A C 1
ATOM 2183 O O . GLY A 1 279 ? 2.374 -8.444 15.077 1.00 84.94 279 GLY A O 1
ATOM 2184 N N . GLN A 1 280 ? 3.949 -7.027 14.335 1.00 90.38 280 GLN A N 1
ATOM 2185 C CA . GLN A 1 280 ? 3.524 -5.920 15.192 1.00 90.38 280 GLN A CA 1
ATOM 2186 C C . GLN A 1 280 ? 2.139 -5.419 14.766 1.00 90.38 280 GLN A C 1
ATOM 2188 O O . GLN A 1 280 ? 1.874 -5.175 13.589 1.00 90.38 280 GLN A O 1
ATOM 2193 N N . ALA A 1 281 ? 1.242 -5.243 15.735 1.00 91.25 281 ALA A N 1
ATOM 2194 C CA . ALA A 1 281 ? -0.054 -4.634 15.476 1.00 91.25 281 ALA A CA 1
ATOM 2195 C C . ALA A 1 281 ? 0.114 -3.138 15.165 1.00 91.25 281 ALA A C 1
ATOM 2197 O O . ALA A 1 281 ? 0.732 -2.411 15.939 1.00 91.25 281 ALA A O 1
ATOM 2198 N N . LEU A 1 282 ? -0.483 -2.675 14.063 1.00 92.81 282 LEU A N 1
ATOM 2199 C CA . LEU A 1 282 ? -0.467 -1.255 13.697 1.00 92.81 282 LEU A CA 1
ATOM 2200 C C . LEU A 1 282 ? -1.429 -0.424 14.553 1.00 92.81 282 LEU A C 1
ATOM 2202 O O . LEU A 1 282 ? -1.150 0.735 14.843 1.00 92.81 282 LEU A O 1
ATOM 2206 N N . GLY A 1 283 ? -2.543 -1.014 14.984 1.00 93.38 283 GLY A N 1
ATOM 2207 C CA . GLY A 1 283 ? -3.565 -0.337 15.773 1.00 93.38 283 GLY A CA 1
ATOM 2208 C C . GLY A 1 283 ? -4.683 -1.269 16.219 1.00 93.38 283 GLY A C 1
ATOM 2209 O O . GLY A 1 283 ? -4.643 -2.483 15.985 1.00 93.38 283 GLY A O 1
ATOM 2210 N N . HIS A 1 284 ? -5.687 -0.686 16.860 1.00 92.81 284 HIS A N 1
ATOM 2211 C CA . HIS A 1 284 ? -6.873 -1.378 17.350 1.00 92.81 284 HIS A CA 1
ATOM 2212 C C . HIS A 1 284 ? -8.100 -0.473 17.279 1.00 92.81 284 HIS A C 1
ATOM 2214 O O . HIS A 1 284 ? -7.980 0.741 17.162 1.00 92.81 284 HIS A O 1
ATOM 2220 N N . VAL A 1 285 ? -9.281 -1.080 17.361 1.00 87.88 285 VAL A N 1
ATOM 2221 C CA . VAL A 1 285 ? -10.525 -0.347 17.606 1.00 87.88 285 VAL A CA 1
ATOM 2222 C C . VAL A 1 285 ? -10.741 -0.330 19.111 1.00 87.88 285 VAL A C 1
ATOM 2224 O O . VAL A 1 285 ? -10.736 -1.401 19.724 1.00 87.88 285 VAL A O 1
ATOM 2227 N N . VAL A 1 286 ? -10.890 0.857 19.693 1.00 80.75 286 VAL A N 1
ATOM 2228 C CA . VAL A 1 286 ? -11.314 0.997 21.089 1.00 80.75 286 VAL A CA 1
ATOM 2229 C C . VAL A 1 286 ? -12.779 0.574 21.155 1.00 80.75 286 VAL A C 1
ATOM 2231 O O . VAL A 1 286 ? -13.603 1.118 20.426 1.00 80.75 286 VAL A O 1
ATOM 2234 N N . ALA A 1 287 ? -13.091 -0.445 21.955 1.00 65.06 287 ALA A N 1
ATOM 2235 C CA . ALA A 1 287 ? -14.480 -0.801 22.218 1.00 65.06 287 ALA A CA 1
ATOM 2236 C C . ALA A 1 287 ? -15.091 0.273 23.126 1.00 65.06 287 ALA A C 1
ATOM 2238 O O . ALA A 1 287 ? -14.483 0.619 24.144 1.00 65.06 287 ALA A O 1
ATOM 2239 N N . ASP A 1 288 ? -16.270 0.780 22.765 1.00 56.69 288 ASP A N 1
ATOM 2240 C CA . ASP A 1 288 ? -17.050 1.620 23.669 1.00 56.69 288 ASP A CA 1
ATOM 2241 C C . ASP A 1 288 ? -17.344 0.796 24.934 1.00 56.69 288 ASP A C 1
ATOM 2243 O O . ASP A 1 288 ? -17.852 -0.325 24.856 1.00 56.69 288 ASP A O 1
ATOM 2247 N N . SER A 1 289 ? -16.881 1.304 26.079 1.00 38.31 289 SER A N 1
ATOM 2248 C CA . SER A 1 289 ? -16.998 0.661 27.397 1.00 38.31 289 SER A CA 1
ATOM 2249 C C . SER A 1 289 ? -18.344 0.950 28.043 1.00 38.31 289 SER A C 1
ATOM 2251 O O . SER A 1 289 ? -18.821 2.096 27.887 1.00 38.31 289 SER A O 1
#

InterPro domains:
  IPR003817 Phosphatidylserine decarboxylase-related [PF02666] (13-283)
  IPR003817 Phosphatidylserine decarboxylase-related [PTHR10067] (10-286)
  IPR033177 Phosphatidylserine decarboxylase, bacterial/eukaryotic [TIGR00163] (16-284)

Sequence (289 aa):
MNDVTRVEVGEAVVIEQVEEGHLEQVKGLAYTLRALLGPHGRLERRHDLSVRRVATLPSRLDTLYREDAEVEVGGSSRSPPAQEGDPDEAAKCLYHCAIYLAPGDYHCFHSPADWNIDMRRHFPGRLFSVCSLVTSWLNGVFCINERAVYMGNWRHGFFAFVAVGATNVGSIHVFADPDLVTNRQPSYLRHLFTSRRGVKVTSNASGPTSDPASASECGTMPVIIKMDGYEDLHFLQPIKTIKGELFGEFNFGSTIVLIFGAPAGFQFFVKRAERVRVGQALGHVVADS

Secondary structure (DSSP, 8-state):
---GGG-EEEEEEEEEE-BTTEEEEETTEEEEHHHHH-S-HHHHS-TTS----------TTGGGS-TT---------PPPPPPPPPTT---EEEEEEEEEE-TTS--EEE-SSSEEEEEEEEE--B----SHHHHTTSTTHHHHB-EEEEEEEETTEEEEEEEE--TT---EEETT-TT---SPPPGGGHHHH---S--------------S-----S----EEEEETTEEEEEEEEEEEE-TT-EEEEESSSEEEEEEEEEETTEEESS-TTPEEETT---EEEPPP-

Radius of gyration: 22.3 Å; Cα contacts (8 Å, |Δi|>4): 520; chains: 1; bounding box: 55×48×82 Å

Nearest PDB structures (foldseek):
  7cnz-assembly2_G  TM=7.693E-01  e=4.880E-08  Escherichia coli K-12
  7cnz-assembly2_E  TM=7.551E-01  e=5.444E-08  Escherichia coli K-12
  1cq3-assembly1_B  TM=2.809E-01  e=2.591E+00  Cowpox virus

Mean predicted aligned error: 14.09 Å

Solvent-accessible surface area (bac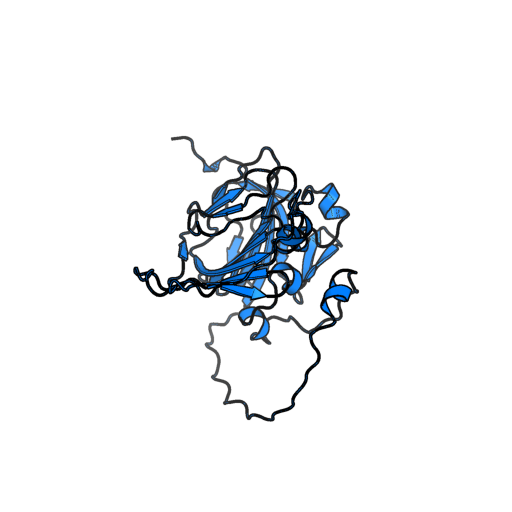kbone atoms only — not comparable to full-atom values): 17348 Å² total; per-residue (Å²): 133,82,75,61,66,75,40,55,29,28,33,25,60,29,66,48,72,50,55,58,45,43,41,70,63,37,98,95,37,62,38,43,50,52,64,65,71,40,91,50,72,81,70,67,71,37,86,76,50,66,57,58,94,68,88,70,80,82,48,82,67,60,68,74,71,62,84,84,80,85,82,89,79,92,74,96,72,86,80,76,82,82,74,84,74,68,92,80,70,58,64,58,36,43,33,40,39,31,36,38,25,54,76,88,40,50,49,64,42,52,30,90,41,51,32,39,32,40,35,38,39,36,30,78,52,47,46,56,62,73,50,72,73,45,48,72,69,41,79,46,52,73,51,48,16,22,30,44,34,39,33,34,39,33,95,60,40,52,32,34,46,31,46,30,32,6,43,98,34,38,47,55,45,37,75,90,42,80,85,60,78,55,80,66,76,64,71,78,52,58,74,73,68,62,70,70,84,78,79,77,89,73,93,79,91,79,86,84,90,80,83,87,86,81,82,86,78,93,69,86,74,70,60,67,50,79,52,98,69,35,40,36,39,46,46,93,67,56,50,74,44,46,59,66,37,83,39,31,35,44,76,39,35,33,35,42,39,38,43,36,34,33,49,68,55,52,45,67,71,59,49,65,77,34,78,41,38,44,86,59,72,58,53,48,70,60,73,90,127

Foldseek 3Di:
DDDQQPFFAFFWQDWDFDDLQWDDLHVPFIDGVCLQVNDDVVVVVPPLANNDPDDDPDDPVNVVPPPPDDDDDDDDDDDDDDDDDDPPPQRKIKIKIKGWGAQVGFFFDADQAFWWWFKKKWFAADAAASPPVCSVPDHPLQSRFTWMWTWGAGPQGTKIKIWGHHPDFRAWWWPLCNVDGYPDDDVVCVVVPPPPPDDDDDDDDDDDDDDPPPDDDDDDDFPWDDDVRMTMTGDPGTDTHHRLHGTTGTPGTIMMMMMDIDRPQKDAPHDRRDTDGRPDNGTDRDDDD